Protein AF-A0A7C4M5A8-F1 (afdb_monomer_lite)

Sequence (311 aa):
MGVGLPKPAATPDEFWRQFKEHMQYTDEELENFRKDPRKVRMAQKMASPDVLNKTLIFEVVDYYACAEGMRPGDRLFFKGGILLDPTRSSNWCGFSLAYSAAMYAAIFQNLIFHDIDPGQFVHTVRDCGDATPRFGWGQMIYKIYVVDETKEKISPQRRWVGHPRIMPGESEEDFFRRFKEHMRFTDEDIKRFREDPVKVKTIFKMASPEVRDKTLVLEVAYSKGCIAGMRPGDKLYMIGGVVIDMSRSSPWCAYALSFATAQLGAIFQNLILHGIHPNEMYVKYLSCGDCGPEFGGWGKVIYKIYTIEEK

Secondary structure (DSSP, 8-state):
--S-PPPP-SSHHHHHHHHHHHHT--HHHHHHHHT-HHHHHHHHHHTSHHHHTEEEEEEEEEEE--TT---TT-EEEEETTTEE-TTTPPPEEHHHHHHHHHHHHHHHHHHHHTT--TT--S--EEE----HHHHSS-EEEEEEEEEETTT-PPPP-PPP-----PPTT--HHHHHHHHHHHHT--HHHHHHHHH-HHHHHHHHHHHSHHHHTEEEEEEEEEEES-TT---TT-EEEEETTTEE-TTTPPP-BHHHHHHHHHHHHHHHHHHHHTT--GGG-S--EEE-S---GGGTSS-EEEEEEEEEE--

pLDDT: mean 91.34, std 6.5, range [45.44, 97.94]

Structure (mmCIF, N/CA/C/O backbone):
data_AF-A0A7C4M5A8-F1
#
_entry.id   AF-A0A7C4M5A8-F1
#
loop_
_atom_site.group_PDB
_atom_site.id
_atom_site.type_symbol
_atom_site.label_atom_id
_atom_site.label_alt_id
_atom_site.label_comp_id
_atom_site.label_asym_id
_atom_site.label_entity_id
_atom_site.label_seq_id
_atom_site.pdbx_PDB_ins_code
_atom_site.Cartn_x
_atom_site.Cartn_y
_atom_site.Cartn_z
_atom_site.occupancy
_atom_site.B_iso_or_equiv
_atom_site.auth_seq_id
_atom_site.auth_comp_id
_atom_site.auth_asym_id
_atom_site.auth_atom_id
_atom_site.pdbx_PDB_model_num
ATOM 1 N N . MET A 1 1 ? 9.531 -17.890 -10.345 1.00 45.44 1 MET A N 1
ATOM 2 C CA . MET A 1 1 ? 10.251 -16.600 -10.247 1.00 45.44 1 MET A CA 1
ATOM 3 C C . MET A 1 1 ? 9.593 -15.811 -9.128 1.00 45.44 1 MET A C 1
ATOM 5 O O . MET A 1 1 ? 8.372 -15.746 -9.135 1.00 45.44 1 MET A O 1
ATOM 9 N N . GLY A 1 2 ? 10.354 -15.329 -8.143 1.00 54.62 2 GLY A N 1
ATOM 10 C CA . GLY A 1 2 ? 9.793 -14.542 -7.037 1.00 54.62 2 GLY A CA 1
ATOM 11 C C . GLY A 1 2 ? 9.322 -13.158 -7.491 1.00 54.62 2 GLY A C 1
ATOM 12 O O . GLY A 1 2 ? 9.747 -12.679 -8.543 1.00 54.62 2 GLY A O 1
ATOM 13 N N . VAL A 1 3 ? 8.452 -12.537 -6.697 1.00 74.38 3 VAL A N 1
ATOM 14 C CA . VAL A 1 3 ? 7.987 -11.157 -6.896 1.00 74.38 3 VAL A CA 1
ATOM 15 C C . VAL A 1 3 ? 9.168 -10.196 -6.807 1.00 74.38 3 VAL A C 1
ATOM 17 O O . VAL A 1 3 ? 10.023 -10.343 -5.934 1.00 74.38 3 VAL A O 1
ATOM 20 N N . GLY A 1 4 ? 9.239 -9.218 -7.705 1.00 85.19 4 GLY A N 1
ATOM 21 C CA . GLY A 1 4 ? 10.375 -8.305 -7.764 1.00 85.19 4 GLY A CA 1
ATOM 22 C C . GLY A 1 4 ? 10.325 -7.355 -8.951 1.00 85.19 4 GLY A C 1
ATOM 23 O O . GLY A 1 4 ? 9.518 -7.513 -9.861 1.00 85.19 4 GLY A O 1
ATOM 24 N N . LEU A 1 5 ? 11.214 -6.365 -8.946 1.00 88.19 5 LEU A N 1
ATOM 25 C CA . LEU A 1 5 ? 11.461 -5.514 -10.109 1.00 88.19 5 LEU A CA 1
ATOM 26 C C . LEU A 1 5 ? 12.410 -6.219 -11.095 1.00 88.19 5 LEU A C 1
ATOM 28 O O . LEU A 1 5 ? 13.186 -7.083 -10.666 1.00 88.19 5 LEU A O 1
ATOM 32 N N . PRO A 1 6 ? 12.385 -5.860 -12.394 1.00 86.19 6 PRO A N 1
ATOM 33 C CA . PRO A 1 6 ? 13.360 -6.364 -13.355 1.00 86.19 6 PRO A CA 1
ATOM 34 C C . PRO A 1 6 ? 14.785 -6.079 -12.885 1.00 86.19 6 PRO A C 1
ATOM 36 O O . PRO A 1 6 ? 15.053 -5.041 -12.279 1.00 86.19 6 PRO A O 1
ATOM 39 N N . LYS A 1 7 ? 15.706 -6.995 -13.179 1.00 86.06 7 LYS A N 1
ATOM 40 C CA . LYS A 1 7 ? 17.125 -6.800 -12.878 1.00 86.06 7 LYS A CA 1
ATOM 41 C C . LYS A 1 7 ? 17.773 -5.894 -13.934 1.00 86.06 7 LYS A C 1
ATOM 43 O O . LYS A 1 7 ? 17.327 -5.899 -15.083 1.00 86.06 7 LYS A O 1
ATOM 48 N N . PRO A 1 8 ? 18.849 -5.169 -13.584 1.00 86.44 8 PRO A N 1
ATOM 49 C CA . PRO A 1 8 ? 19.713 -4.557 -14.583 1.00 86.44 8 PRO A CA 1
ATOM 50 C C . PRO A 1 8 ? 20.291 -5.636 -15.503 1.00 86.44 8 PRO A C 1
ATOM 52 O O . PRO A 1 8 ? 20.661 -6.714 -15.033 1.00 86.44 8 PRO A O 1
ATOM 55 N N . ALA A 1 9 ? 20.405 -5.334 -16.792 1.00 87.50 9 ALA A N 1
ATOM 56 C CA . ALA A 1 9 ? 21.037 -6.210 -17.776 1.00 87.50 9 ALA A CA 1
ATOM 57 C C . ALA A 1 9 ? 22.329 -5.580 -18.308 1.00 87.50 9 ALA A C 1
ATOM 59 O O . ALA A 1 9 ? 22.466 -4.355 -18.312 1.00 87.50 9 ALA A O 1
ATOM 60 N N . ALA A 1 10 ? 23.268 -6.410 -18.770 1.00 84.94 10 ALA A N 1
ATOM 61 C CA . ALA A 1 10 ? 24.558 -5.939 -19.271 1.00 84.94 10 ALA A CA 1
ATOM 62 C C . ALA A 1 10 ? 24.469 -5.395 -20.706 1.00 84.94 10 ALA A C 1
ATOM 64 O O . ALA A 1 10 ? 25.288 -4.569 -21.105 1.00 84.94 10 ALA A O 1
ATOM 65 N N . THR A 1 11 ? 23.478 -5.845 -21.484 1.00 92.19 11 THR A N 1
ATOM 66 C CA . THR A 1 11 ? 23.272 -5.430 -22.880 1.00 92.19 11 THR A CA 1
ATOM 67 C C . THR A 1 11 ? 21.803 -5.105 -23.177 1.00 92.19 11 THR A C 1
ATOM 69 O O . THR A 1 11 ? 20.913 -5.600 -22.477 1.00 92.19 11 THR A O 1
ATOM 72 N N . PRO A 1 12 ? 21.508 -4.310 -24.227 1.00 92.38 12 PRO A N 1
ATOM 73 C CA . PRO A 1 12 ? 20.133 -4.050 -24.656 1.00 92.38 12 PRO A CA 1
ATOM 74 C C . PRO A 1 12 ? 19.343 -5.318 -25.012 1.00 92.38 12 PRO A C 1
ATOM 76 O O . PRO A 1 12 ? 18.173 -5.423 -24.648 1.00 92.38 12 PRO A O 1
ATOM 79 N N . ASP A 1 13 ? 19.964 -6.290 -25.681 1.00 93.88 13 ASP A N 1
ATOM 80 C CA . ASP A 1 13 ? 19.287 -7.533 -26.075 1.00 93.88 13 ASP A CA 1
ATOM 81 C C . ASP A 1 13 ? 18.972 -8.408 -24.863 1.00 93.88 13 ASP A C 1
ATOM 83 O O . ASP A 1 13 ? 17.868 -8.943 -24.733 1.00 93.88 13 ASP A O 1
ATOM 87 N N . GLU A 1 14 ? 19.913 -8.493 -23.920 1.00 95.06 14 GLU A N 1
ATOM 88 C CA . GLU A 1 14 ? 19.678 -9.169 -22.652 1.00 95.06 14 GLU A CA 1
ATOM 89 C C . GLU A 1 14 ? 18.553 -8.489 -21.861 1.00 95.06 14 GLU A C 1
ATOM 91 O O . GLU A 1 14 ? 17.680 -9.186 -21.341 1.00 95.06 14 GLU A O 1
ATOM 96 N N . PHE A 1 15 ? 18.530 -7.151 -21.816 1.00 95.19 15 PHE A N 1
ATOM 97 C CA . PHE A 1 15 ? 17.456 -6.395 -21.174 1.00 95.19 15 PHE A CA 1
ATOM 98 C C . PHE A 1 15 ? 16.097 -6.775 -21.754 1.00 95.19 15 PHE A C 1
ATOM 100 O O . PHE A 1 15 ? 15.200 -7.145 -21.002 1.00 95.19 15 PHE A O 1
ATOM 107 N N . TRP A 1 16 ? 15.933 -6.724 -23.079 1.00 95.88 16 TRP A N 1
ATOM 108 C CA . TRP A 1 16 ? 14.640 -7.002 -23.705 1.00 95.88 16 TRP A CA 1
ATOM 109 C C . TRP A 1 16 ? 14.202 -8.453 -23.541 1.00 95.88 16 TRP A C 1
ATOM 111 O O . TRP A 1 16 ? 13.014 -8.697 -23.331 1.00 95.88 16 TRP A O 1
ATOM 121 N N . ARG A 1 17 ? 15.141 -9.405 -23.556 1.00 95.75 17 ARG A N 1
ATOM 122 C CA . ARG A 1 17 ? 14.848 -10.808 -23.244 1.00 95.75 17 ARG A CA 1
ATOM 123 C C . ARG A 1 17 ? 14.339 -10.962 -21.808 1.00 95.75 17 ARG A C 1
ATOM 125 O O . ARG A 1 17 ? 13.263 -11.518 -21.601 1.00 95.75 17 ARG A O 1
ATOM 132 N N . GLN A 1 18 ? 15.069 -10.428 -20.826 1.00 95.00 18 GLN A N 1
ATOM 133 C CA . GLN A 1 18 ? 14.672 -10.490 -19.415 1.00 95.00 18 GLN A CA 1
ATOM 134 C C . GLN A 1 18 ? 13.359 -9.739 -19.157 1.00 95.00 18 GLN A C 1
ATOM 136 O O . GLN A 1 18 ? 12.509 -10.215 -18.410 1.00 95.00 18 GLN A O 1
ATOM 141 N N . PHE A 1 19 ? 13.167 -8.580 -19.789 1.00 95.19 19 PHE A N 1
ATOM 142 C CA . PHE A 1 19 ? 11.950 -7.783 -19.683 1.00 95.19 19 PHE A CA 1
ATOM 143 C C . PHE A 1 19 ? 10.745 -8.541 -20.243 1.00 95.19 19 PHE A C 1
ATOM 145 O O . PHE A 1 19 ? 9.717 -8.610 -19.577 1.00 95.19 19 PHE A O 1
ATOM 152 N N . LYS A 1 20 ? 10.873 -9.175 -21.416 1.00 95.44 20 LYS A N 1
ATOM 153 C CA . LYS A 1 20 ? 9.824 -10.027 -21.997 1.00 95.44 20 LYS A CA 1
ATOM 154 C C . LYS A 1 20 ? 9.427 -11.157 -21.048 1.00 95.44 20 LYS A C 1
ATOM 156 O O . LYS A 1 20 ? 8.240 -11.334 -20.781 1.00 95.44 20 LYS A O 1
ATOM 161 N N . GLU A 1 21 ? 10.413 -11.881 -20.513 1.00 95.25 21 GLU A N 1
ATOM 162 C CA . GLU A 1 21 ? 10.205 -12.971 -19.548 1.00 95.25 21 GLU A CA 1
ATOM 163 C C . GLU A 1 21 ? 9.526 -12.463 -18.265 1.00 95.25 21 GLU A C 1
ATOM 165 O O . GLU A 1 21 ? 8.537 -13.036 -17.807 1.00 95.25 21 GLU A O 1
ATOM 170 N N . HIS A 1 22 ? 10.005 -11.345 -17.710 1.00 94.50 22 HIS A N 1
ATOM 171 C CA . HIS A 1 22 ? 9.456 -10.725 -16.502 1.00 94.50 22 HIS A CA 1
ATOM 172 C C . HIS A 1 22 ? 8.013 -10.252 -16.683 1.00 94.50 22 HIS A C 1
ATOM 174 O O . HIS A 1 22 ? 7.170 -10.433 -15.803 1.00 94.50 22 HIS A O 1
ATOM 180 N N . MET A 1 23 ? 7.724 -9.647 -17.829 1.00 94.19 23 MET A N 1
ATOM 181 C CA . MET A 1 23 ? 6.404 -9.125 -18.166 1.00 94.19 23 MET A CA 1
ATOM 182 C C . MET A 1 23 ? 5.467 -10.220 -18.684 1.00 94.19 23 MET A C 1
ATOM 184 O O . MET A 1 23 ? 4.265 -9.995 -18.744 1.00 94.19 23 MET A O 1
ATOM 188 N N . GLN A 1 24 ? 5.967 -11.419 -18.998 1.00 94.56 24 GLN A N 1
ATOM 189 C CA . GLN A 1 24 ? 5.190 -12.497 -19.622 1.00 94.56 24 GLN A CA 1
ATOM 190 C C . GLN A 1 24 ? 4.547 -12.051 -20.949 1.00 94.56 24 GLN A C 1
ATOM 192 O O . GLN A 1 24 ? 3.389 -12.363 -21.234 1.00 94.56 24 GLN A O 1
ATOM 197 N N . TYR A 1 25 ? 5.290 -11.272 -21.735 1.00 95.00 25 TYR A N 1
ATOM 198 C CA . TYR A 1 25 ? 4.857 -10.837 -23.060 1.00 95.00 25 TYR A CA 1
ATOM 199 C C . TYR A 1 25 ? 5.152 -11.902 -24.116 1.00 95.00 25 TYR A C 1
ATOM 201 O O . TYR A 1 25 ? 6.198 -12.555 -24.106 1.00 95.00 25 TYR A O 1
ATOM 209 N N . THR A 1 26 ? 4.245 -12.022 -25.077 1.00 94.69 26 THR A N 1
ATOM 210 C CA . THR A 1 26 ? 4.530 -12.624 -26.383 1.00 94.69 26 THR A CA 1
ATOM 211 C C . THR A 1 26 ? 5.486 -11.738 -27.193 1.00 94.69 26 THR A C 1
ATOM 213 O O . THR A 1 26 ? 5.762 -10.595 -26.820 1.00 94.69 26 THR A O 1
ATOM 216 N N . ASP A 1 27 ? 6.025 -12.256 -28.301 1.00 95.50 27 ASP A N 1
ATOM 217 C CA . ASP A 1 27 ? 6.841 -11.440 -29.215 1.00 95.50 27 ASP A CA 1
ATOM 218 C C . ASP A 1 27 ? 6.046 -10.267 -29.795 1.00 95.50 27 ASP A C 1
ATOM 220 O O . ASP A 1 27 ? 6.536 -9.141 -29.795 1.00 95.50 27 ASP A O 1
ATOM 224 N N . GLU A 1 28 ? 4.793 -10.507 -30.184 1.00 93.25 28 GLU A N 1
ATOM 225 C CA . GLU A 1 28 ? 3.897 -9.478 -30.716 1.00 93.25 28 GLU A CA 1
ATOM 226 C C . GLU A 1 28 ? 3.602 -8.375 -29.685 1.00 93.25 28 GLU A C 1
ATOM 228 O O . GLU A 1 28 ? 3.679 -7.186 -29.996 1.00 93.25 28 GLU A O 1
ATOM 233 N N . GLU A 1 29 ? 3.312 -8.739 -28.432 1.00 93.06 29 GLU A N 1
ATOM 234 C CA . GLU A 1 29 ? 3.078 -7.759 -27.363 1.00 93.06 29 GLU A CA 1
ATOM 235 C C . GLU A 1 29 ? 4.320 -6.919 -27.074 1.00 93.06 29 GLU A C 1
ATOM 237 O O . GLU A 1 29 ? 4.213 -5.707 -26.877 1.00 93.06 29 GLU A O 1
ATOM 242 N N . LEU A 1 30 ? 5.501 -7.544 -27.068 1.00 94.12 30 LEU A N 1
ATOM 243 C CA . LEU A 1 30 ? 6.754 -6.824 -26.887 1.00 94.12 30 LEU A CA 1
ATOM 244 C C . LEU A 1 30 ? 7.030 -5.884 -28.066 1.00 94.12 30 LEU A C 1
ATOM 246 O O . LEU A 1 30 ? 7.446 -4.746 -27.849 1.00 94.12 30 LEU A O 1
ATOM 250 N N . GLU A 1 31 ? 6.799 -6.332 -29.298 1.00 93.25 31 GLU A N 1
ATOM 251 C CA . GLU A 1 31 ? 6.948 -5.500 -30.490 1.00 93.25 31 GLU A CA 1
ATOM 252 C C . GLU A 1 31 ? 6.007 -4.292 -30.431 1.00 93.25 31 GLU A C 1
ATOM 254 O O . GLU A 1 31 ? 6.449 -3.152 -30.583 1.00 93.25 31 GLU A O 1
ATOM 259 N N . ASN A 1 32 ? 4.731 -4.517 -30.112 1.00 91.19 32 ASN A N 1
ATOM 260 C CA . ASN A 1 32 ? 3.747 -3.452 -29.941 1.00 91.19 32 ASN A CA 1
ATOM 261 C C . ASN A 1 32 ? 4.128 -2.488 -28.809 1.00 91.19 32 ASN A C 1
ATOM 263 O O . ASN A 1 32 ? 4.028 -1.274 -28.981 1.00 91.19 32 ASN A O 1
ATOM 267 N N . PHE A 1 33 ? 4.636 -2.995 -27.683 1.00 92.56 33 PHE A N 1
ATOM 268 C CA . PHE A 1 33 ? 5.155 -2.166 -26.593 1.00 92.56 33 PHE A CA 1
ATOM 269 C C . PHE A 1 33 ? 6.319 -1.278 -27.058 1.00 92.56 33 PHE A C 1
ATOM 271 O O . PHE A 1 33 ? 6.384 -0.102 -26.696 1.00 92.56 33 PHE A O 1
ATOM 278 N N . ARG A 1 34 ? 7.221 -1.817 -27.889 1.00 93.44 34 ARG A N 1
ATOM 279 C CA . ARG A 1 34 ? 8.404 -1.106 -28.398 1.00 93.44 34 ARG A CA 1
ATOM 280 C C . ARG A 1 34 ? 8.091 -0.039 -29.449 1.00 93.44 34 ARG A C 1
ATOM 282 O O . ARG A 1 34 ? 8.946 0.813 -29.685 1.00 93.44 34 ARG A O 1
ATOM 289 N N . LYS A 1 35 ? 6.888 -0.034 -30.036 1.00 93.81 35 LYS A N 1
ATOM 290 C CA . LYS A 1 35 ? 6.435 1.033 -30.949 1.00 93.81 35 LYS A CA 1
ATOM 291 C C . LYS A 1 35 ? 6.274 2.384 -30.245 1.00 93.81 35 LYS A C 1
ATOM 293 O O . LYS A 1 35 ? 6.340 3.414 -30.910 1.00 93.81 35 LYS A O 1
ATOM 298 N N . ASP A 1 36 ? 6.097 2.401 -28.920 1.00 93.94 36 ASP A N 1
ATOM 299 C CA . ASP A 1 36 ? 6.057 3.637 -28.136 1.00 93.94 36 ASP A CA 1
ATOM 300 C C . ASP A 1 36 ? 7.446 3.960 -27.540 1.00 93.94 36 ASP A C 1
ATOM 302 O O . ASP A 1 36 ? 7.866 3.335 -26.556 1.00 93.94 36 ASP A O 1
ATOM 306 N N . PRO A 1 37 ? 8.165 4.974 -28.063 1.00 95.06 37 PRO A N 1
ATOM 307 C CA . PRO A 1 37 ? 9.491 5.332 -27.562 1.00 95.06 37 PRO A CA 1
ATOM 308 C C . PRO A 1 37 ? 9.477 5.804 -26.099 1.00 95.06 37 PRO A C 1
ATOM 310 O O . PRO A 1 37 ? 10.493 5.691 -25.408 1.00 95.06 37 PRO A O 1
ATOM 313 N N . ARG A 1 38 ? 8.341 6.302 -25.585 1.00 94.69 38 ARG A N 1
ATOM 314 C CA . ARG A 1 38 ? 8.212 6.711 -24.178 1.00 94.69 38 ARG A CA 1
ATOM 315 C C . ARG A 1 38 ? 8.208 5.488 -23.268 1.00 94.69 38 ARG A C 1
ATOM 317 O O . ARG A 1 38 ? 8.916 5.488 -22.262 1.00 94.69 38 ARG A O 1
ATOM 324 N N . LYS A 1 39 ? 7.482 4.430 -23.645 1.00 93.50 39 LYS A N 1
ATOM 325 C CA . LYS A 1 39 ? 7.471 3.152 -22.915 1.00 93.50 39 LYS A CA 1
ATOM 326 C C . LYS A 1 39 ? 8.837 2.482 -22.926 1.00 93.50 39 LYS A C 1
ATOM 328 O O . LYS A 1 39 ? 9.300 2.040 -21.879 1.00 93.50 39 LYS A O 1
ATOM 333 N N . VAL A 1 40 ? 9.502 2.468 -24.083 1.00 94.94 40 VAL A N 1
ATOM 334 C CA . VAL A 1 40 ? 10.868 1.943 -24.239 1.00 94.94 40 VAL A CA 1
ATOM 335 C C . VAL A 1 40 ? 11.824 2.630 -23.267 1.00 94.94 40 VAL A C 1
ATOM 337 O O . VAL A 1 40 ? 12.466 1.963 -22.453 1.00 94.94 40 VAL A O 1
ATOM 340 N N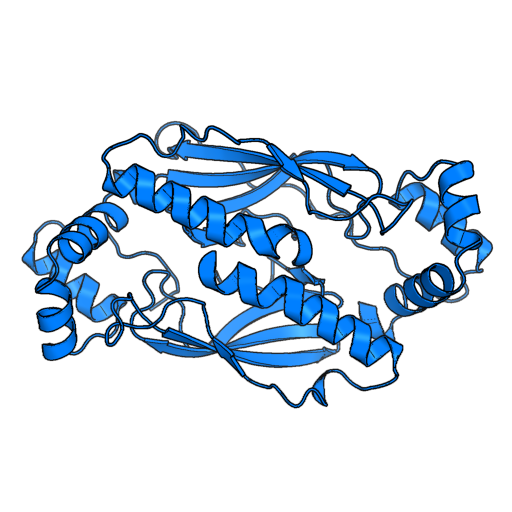 . ARG A 1 41 ? 11.854 3.969 -23.297 1.00 95.19 41 ARG A N 1
ATOM 341 C CA . ARG A 1 41 ? 12.687 4.779 -22.401 1.00 95.19 41 ARG A CA 1
ATOM 342 C C . ARG A 1 41 ? 12.356 4.516 -20.934 1.00 95.19 41 ARG A C 1
ATOM 344 O O . ARG A 1 41 ? 13.262 4.349 -20.121 1.00 95.19 41 ARG A O 1
ATOM 351 N N . MET A 1 42 ? 11.071 4.474 -20.586 1.00 95.00 42 MET A N 1
ATOM 352 C CA . MET A 1 42 ? 10.643 4.284 -19.203 1.00 95.00 42 MET A CA 1
ATOM 353 C C . MET A 1 42 ? 10.984 2.887 -18.671 1.00 95.00 42 MET A C 1
ATOM 355 O O . MET A 1 42 ? 11.460 2.769 -17.547 1.00 95.00 42 MET A O 1
ATOM 359 N N . ALA A 1 43 ? 10.806 1.833 -19.471 1.00 94.56 43 ALA A N 1
ATOM 360 C CA . ALA A 1 43 ? 11.148 0.463 -19.085 1.00 94.56 43 ALA A CA 1
ATOM 361 C C . ALA A 1 43 ? 12.636 0.326 -18.740 1.00 94.56 43 ALA A C 1
ATOM 363 O O . ALA A 1 43 ? 12.985 -0.241 -17.705 1.00 94.56 43 ALA A O 1
ATOM 364 N N . GLN A 1 44 ? 13.505 0.907 -19.570 1.00 93.88 44 GLN A N 1
ATOM 365 C CA . GLN A 1 44 ? 14.950 0.909 -19.340 1.00 93.88 44 GLN A CA 1
ATOM 366 C C . GLN A 1 44 ? 15.329 1.707 -18.087 1.00 93.88 44 GLN A C 1
ATOM 368 O O . GLN A 1 44 ? 16.128 1.237 -17.279 1.00 93.88 44 GLN A O 1
ATOM 373 N N . LYS A 1 45 ? 14.719 2.883 -17.877 1.00 94.19 45 LYS A N 1
ATOM 374 C CA . LYS A 1 45 ? 14.944 3.691 -16.669 1.00 94.19 45 LYS A CA 1
ATOM 375 C C . LYS A 1 45 ? 14.507 2.970 -15.398 1.00 94.19 45 LYS A C 1
ATOM 377 O O . LYS A 1 45 ? 15.280 2.913 -14.448 1.00 94.19 45 LYS A O 1
ATOM 382 N N . MET A 1 46 ? 13.312 2.382 -15.383 1.00 93.06 46 MET A N 1
ATOM 383 C CA . MET A 1 46 ? 12.774 1.694 -14.202 1.00 93.06 46 MET A CA 1
ATOM 384 C C . MET A 1 46 ? 13.580 0.454 -13.802 1.00 93.06 46 MET A C 1
ATOM 386 O O . MET A 1 46 ? 13.594 0.095 -12.629 1.00 93.06 46 MET A O 1
ATOM 390 N N . ALA A 1 47 ? 14.261 -0.184 -14.756 1.00 93.12 47 ALA A N 1
ATOM 391 C CA . ALA A 1 47 ? 15.170 -1.301 -14.505 1.00 93.12 47 ALA A CA 1
ATOM 392 C C . ALA A 1 47 ? 16.629 -0.868 -14.267 1.00 93.12 47 ALA A C 1
ATOM 394 O O . ALA A 1 47 ? 17.500 -1.713 -14.050 1.00 93.12 47 ALA A O 1
ATOM 395 N N . SER A 1 48 ? 16.925 0.433 -14.333 1.00 93.06 48 SER A N 1
ATOM 396 C CA . SER A 1 48 ? 18.281 0.933 -14.119 1.00 93.06 48 SER A CA 1
ATOM 397 C C . SER A 1 48 ? 18.681 0.834 -12.641 1.00 93.06 48 SER A C 1
ATOM 399 O O . SER A 1 48 ? 17.830 0.996 -11.760 1.00 93.06 48 SER A O 1
ATOM 401 N N . PRO A 1 49 ? 19.976 0.639 -12.332 1.00 91.88 49 PRO A N 1
ATOM 402 C CA . PRO A 1 49 ? 20.461 0.680 -10.955 1.00 91.88 49 PRO A CA 1
ATOM 403 C C . PRO A 1 49 ? 20.089 1.975 -10.224 1.00 91.88 49 PRO A C 1
ATOM 405 O O . PRO A 1 49 ? 19.775 1.925 -9.040 1.00 91.88 49 PRO A O 1
ATOM 408 N N . ASP A 1 50 ? 20.068 3.115 -10.925 1.00 90.94 50 ASP A N 1
ATOM 409 C CA . ASP A 1 50 ? 19.700 4.400 -10.325 1.00 90.94 50 ASP A CA 1
ATOM 410 C C . ASP A 1 50 ? 18.281 4.381 -9.741 1.00 90.94 50 ASP A C 1
ATOM 412 O O . ASP A 1 50 ? 18.078 4.872 -8.636 1.00 90.94 50 ASP A O 1
ATOM 416 N N . VAL A 1 51 ? 17.315 3.752 -10.417 1.00 94.44 51 VAL A N 1
ATOM 417 C CA . VAL A 1 51 ? 15.949 3.609 -9.888 1.00 94.44 51 VAL A CA 1
ATOM 418 C C . VAL A 1 51 ? 15.852 2.467 -8.884 1.00 94.44 51 VAL A C 1
ATOM 420 O O . VAL A 1 51 ? 15.240 2.633 -7.833 1.00 94.44 51 VAL A O 1
ATOM 423 N N . LEU A 1 52 ? 16.455 1.312 -9.170 1.00 93.94 52 LEU A N 1
ATOM 424 C CA . LEU A 1 52 ? 16.333 0.119 -8.322 1.00 93.94 52 LEU A CA 1
ATOM 425 C C . LEU A 1 52 ? 16.979 0.274 -6.939 1.00 93.94 52 LEU A C 1
ATOM 427 O O . LEU A 1 52 ? 16.584 -0.430 -6.006 1.00 93.94 52 LEU A O 1
ATOM 431 N N . ASN A 1 53 ? 17.944 1.185 -6.813 1.00 93.94 53 ASN A N 1
ATOM 432 C CA . ASN A 1 53 ? 18.560 1.557 -5.544 1.00 93.94 53 ASN A CA 1
ATOM 433 C C . ASN A 1 53 ? 17.775 2.633 -4.785 1.00 93.94 53 ASN A C 1
ATOM 435 O O . ASN A 1 53 ? 18.123 2.938 -3.649 1.00 93.94 53 ASN A O 1
ATOM 439 N N . LYS A 1 54 ? 16.734 3.222 -5.383 1.00 95.94 54 LYS A N 1
ATOM 440 C CA . LYS A 1 54 ? 15.889 4.207 -4.708 1.00 95.94 54 LYS A CA 1
ATOM 441 C C . LYS A 1 54 ? 14.714 3.535 -4.012 1.00 95.94 54 LYS A C 1
ATOM 443 O O . LYS A 1 54 ? 14.067 2.641 -4.561 1.00 95.94 54 LYS A O 1
ATOM 448 N N . THR A 1 55 ? 14.390 4.038 -2.831 1.00 96.69 55 THR A N 1
ATOM 449 C CA . THR A 1 55 ? 13.245 3.597 -2.039 1.00 96.69 55 THR A CA 1
ATOM 450 C C . THR A 1 55 ? 12.394 4.800 -1.674 1.00 96.69 55 THR A C 1
ATOM 452 O O . THR A 1 55 ? 12.882 5.756 -1.074 1.00 96.69 55 THR A O 1
ATOM 455 N N . LEU A 1 56 ? 11.117 4.752 -2.050 1.00 97.44 56 LEU A N 1
ATOM 456 C CA . LEU A 1 56 ? 10.107 5.711 -1.614 1.00 97.44 56 LEU A CA 1
ATOM 457 C C . LEU A 1 56 ? 9.606 5.290 -0.231 1.00 97.44 56 LEU A C 1
ATOM 459 O O . LEU A 1 56 ? 9.227 4.135 -0.035 1.00 97.44 56 LEU A O 1
ATOM 463 N N . ILE A 1 57 ? 9.615 6.218 0.719 1.00 96.62 57 ILE A N 1
ATOM 464 C CA . ILE A 1 57 ? 9.302 5.957 2.123 1.00 96.62 57 ILE A CA 1
ATOM 465 C C . ILE A 1 57 ? 8.169 6.866 2.564 1.00 96.62 57 ILE A C 1
ATOM 467 O O . ILE A 1 57 ? 8.190 8.067 2.302 1.00 96.62 57 ILE A O 1
ATOM 471 N N . PHE A 1 58 ? 7.208 6.277 3.265 1.00 96.44 58 PHE A N 1
ATOM 472 C CA . PHE A 1 58 ? 6.184 6.983 4.021 1.00 96.44 58 PHE A CA 1
ATOM 473 C C . PHE A 1 58 ? 6.509 6.777 5.490 1.00 96.44 58 PHE A C 1
ATOM 475 O O . PHE A 1 58 ? 6.593 5.636 5.922 1.00 96.44 58 PHE A O 1
ATOM 482 N N . GLU A 1 59 ? 6.701 7.846 6.248 1.00 95.88 59 GLU A N 1
ATOM 483 C CA . GLU A 1 59 ? 7.043 7.798 7.668 1.00 95.88 59 GLU A CA 1
ATOM 484 C C . GLU A 1 59 ? 6.028 8.603 8.456 1.00 95.88 59 GLU A C 1
ATOM 486 O O . GLU A 1 59 ? 5.874 9.799 8.220 1.00 95.88 59 GLU A O 1
ATOM 491 N N . VAL A 1 60 ? 5.351 7.974 9.409 1.00 95.56 60 VAL A N 1
ATOM 492 C CA . VAL A 1 60 ? 4.497 8.695 10.350 1.00 95.56 60 VAL A CA 1
ATOM 493 C C . VAL A 1 60 ? 5.376 9.647 11.155 1.00 95.56 60 VAL A C 1
ATOM 495 O O . VAL A 1 60 ? 6.327 9.228 11.811 1.00 95.56 60 VAL A O 1
ATOM 498 N N . VAL A 1 61 ? 5.060 10.937 11.101 1.00 96.38 61 VAL A N 1
ATOM 499 C CA . VAL A 1 61 ? 5.769 11.985 11.850 1.00 96.38 61 VAL A CA 1
ATOM 500 C C . VAL A 1 61 ? 4.931 12.524 12.997 1.00 96.38 61 VAL A C 1
ATOM 502 O O . VAL A 1 61 ? 5.486 12.975 13.994 1.00 96.38 61 VAL A O 1
ATOM 505 N N . ASP A 1 62 ? 3.607 12.430 12.886 1.00 94.81 62 ASP A N 1
ATOM 506 C CA . ASP A 1 62 ? 2.680 12.798 13.946 1.00 94.81 62 ASP A CA 1
ATOM 507 C C . ASP A 1 62 ? 1.355 12.040 13.792 1.00 94.81 62 ASP A C 1
ATOM 509 O O . ASP A 1 62 ? 1.066 11.446 12.752 1.00 94.81 62 ASP A O 1
ATOM 513 N N . TYR A 1 63 ? 0.539 12.030 14.838 1.00 92.75 63 TYR A N 1
ATOM 514 C CA . TYR A 1 63 ? -0.813 11.496 14.793 1.00 92.75 63 TYR A CA 1
ATOM 515 C C . TYR A 1 63 ? -1.665 12.049 15.933 1.00 92.75 63 TYR A C 1
ATOM 517 O O . TYR A 1 63 ? -1.212 12.247 17.062 1.00 92.75 63 TYR A O 1
ATOM 525 N N . TYR A 1 64 ? -2.951 12.166 15.644 1.00 90.50 64 TYR A N 1
ATOM 526 C CA . TYR A 1 64 ? -4.002 12.407 16.606 1.00 90.50 64 TYR A CA 1
ATOM 527 C C . TYR A 1 64 ? -5.029 11.286 16.487 1.00 90.50 64 TYR A C 1
ATOM 529 O O . TYR A 1 64 ? -5.750 11.206 15.500 1.00 90.50 64 TYR A O 1
ATOM 537 N N . ALA A 1 65 ? -5.090 10.390 17.468 1.00 89.31 65 ALA A N 1
ATOM 538 C CA . ALA A 1 65 ? -6.118 9.354 17.522 1.00 89.31 65 ALA A CA 1
ATOM 539 C C . ALA A 1 65 ? -6.206 8.358 16.359 1.00 89.31 65 ALA A C 1
ATOM 541 O O . ALA A 1 65 ? -7.280 8.005 15.883 1.00 89.31 65 ALA A O 1
ATOM 542 N N . CYS A 1 66 ? -5.072 7.814 15.928 1.00 91.00 66 CYS A N 1
ATOM 543 C CA . CYS A 1 66 ? -5.083 6.729 14.952 1.00 91.00 66 CYS A CA 1
ATOM 544 C C . CYS A 1 66 ? -5.660 5.430 15.556 1.00 91.00 66 CYS A C 1
ATOM 546 O O . CYS A 1 66 ? -4.995 4.771 16.363 1.00 91.00 66 CYS A O 1
ATOM 548 N N . ALA A 1 67 ? -6.855 5.031 15.100 1.00 88.75 67 ALA A N 1
ATOM 549 C CA . ALA A 1 67 ? -7.529 3.791 15.507 1.00 88.75 67 ALA A CA 1
ATOM 550 C C . ALA A 1 67 ? -6.699 2.539 15.223 1.00 88.75 67 ALA A C 1
ATOM 552 O O . ALA A 1 67 ? -6.620 1.639 16.055 1.00 88.75 67 ALA A O 1
ATOM 553 N N . GLU A 1 68 ? -5.999 2.519 14.092 1.00 90.69 68 GLU A N 1
ATOM 554 C CA . GLU A 1 68 ? -5.199 1.367 13.673 1.00 90.69 68 GLU A CA 1
ATOM 555 C C . GLU A 1 68 ? -3.809 1.307 14.323 1.00 90.69 68 GLU A C 1
ATOM 557 O O . GLU A 1 68 ? -2.987 0.462 13.967 1.00 90.69 68 GLU A O 1
ATOM 562 N N . GLY A 1 69 ? -3.536 2.196 15.284 1.00 89.62 69 GLY A N 1
ATOM 563 C CA . GLY A 1 69 ? -2.342 2.115 16.118 1.00 89.62 69 GLY A CA 1
ATOM 564 C C . GLY A 1 69 ? -1.060 2.593 15.446 1.00 89.62 69 GLY A C 1
ATOM 565 O O . GLY A 1 69 ? 0.012 2.297 15.954 1.00 89.62 69 GLY A O 1
ATOM 566 N N . MET A 1 70 ? -1.136 3.341 14.343 1.00 91.62 70 MET A N 1
ATOM 567 C CA . MET A 1 70 ? 0.056 3.954 13.741 1.00 91.62 70 MET A CA 1
ATOM 568 C C . MET A 1 70 ? 0.673 4.969 14.717 1.00 91.62 70 MET A C 1
ATOM 570 O O . MET A 1 70 ? -0.053 5.678 15.431 1.00 91.62 70 MET A O 1
ATOM 574 N N . ARG A 1 71 ? 2.006 5.029 14.772 1.00 91.50 71 ARG A N 1
ATOM 575 C CA . ARG A 1 71 ? 2.794 5.873 15.684 1.00 91.50 71 ARG A CA 1
ATOM 576 C C . ARG A 1 71 ? 3.944 6.567 14.953 1.00 91.50 71 ARG A C 1
ATOM 578 O O . ARG A 1 71 ? 4.441 6.019 13.975 1.00 91.50 71 ARG A O 1
ATOM 585 N N . PRO A 1 72 ? 4.426 7.727 15.444 1.00 93.94 72 PRO A N 1
ATOM 586 C CA . PRO A 1 72 ? 5.581 8.397 14.880 1.00 93.94 72 PRO A CA 1
ATOM 587 C C . PRO A 1 72 ? 6.772 7.455 14.858 1.00 93.94 72 PRO A C 1
ATOM 589 O O . PRO A 1 72 ? 7.033 6.733 15.825 1.00 93.94 72 PRO A O 1
ATOM 592 N N . GLY A 1 73 ? 7.463 7.452 13.734 1.00 92.75 73 GLY A N 1
ATOM 593 C CA . GLY A 1 73 ? 8.379 6.393 13.394 1.00 92.75 73 GLY A CA 1
ATOM 594 C C . GLY A 1 73 ? 7.793 5.523 12.301 1.00 92.75 73 GLY A C 1
ATOM 595 O O . GLY A 1 73 ? 8.449 5.469 11.280 1.00 92.75 73 GLY A O 1
ATOM 596 N N . ASP A 1 74 ? 6.630 4.881 12.467 1.00 93.88 74 ASP A N 1
ATOM 597 C CA . ASP A 1 74 ? 6.151 3.810 11.572 1.00 93.88 74 ASP A CA 1
ATOM 598 C C . ASP A 1 74 ? 6.356 4.123 10.084 1.00 93.88 74 ASP A C 1
ATOM 600 O O . ASP A 1 74 ? 5.999 5.207 9.610 1.00 93.88 74 ASP A O 1
ATOM 604 N N . ARG A 1 75 ? 6.922 3.160 9.343 1.00 94.88 75 ARG A N 1
ATOM 605 C CA . ARG A 1 75 ? 7.370 3.339 7.959 1.00 94.88 75 ARG A CA 1
ATOM 606 C C . ARG A 1 75 ? 6.788 2.312 7.011 1.00 94.88 75 ARG A C 1
ATOM 608 O O . ARG A 1 75 ? 6.692 1.129 7.327 1.00 94.88 75 ARG A O 1
ATOM 615 N N . LEU A 1 76 ? 6.516 2.772 5.799 1.00 95.06 76 LEU A N 1
ATOM 616 C CA . LEU A 1 76 ? 6.183 1.955 4.642 1.00 95.06 76 LEU A CA 1
ATOM 617 C C . LEU A 1 76 ? 7.237 2.167 3.556 1.00 95.06 76 LEU A C 1
ATOM 619 O O . LEU A 1 76 ? 7.517 3.309 3.189 1.00 95.06 76 LEU A O 1
ATOM 623 N N . PHE A 1 77 ? 7.803 1.079 3.038 1.00 95.94 77 PHE A N 1
ATOM 624 C CA . PHE A 1 77 ? 8.905 1.117 2.077 1.00 95.94 77 PHE A CA 1
ATOM 625 C C . PHE A 1 77 ? 8.456 0.614 0.707 1.00 95.94 77 PHE A C 1
ATOM 627 O O . PHE A 1 77 ? 7.916 -0.484 0.594 1.00 95.94 77 PHE A O 1
ATOM 634 N N . PHE A 1 78 ? 8.741 1.386 -0.341 1.00 96.81 78 PHE A N 1
ATOM 635 C CA . PHE A 1 78 ? 8.513 1.012 -1.734 1.00 96.81 78 PHE A CA 1
ATOM 636 C C . PHE A 1 78 ? 9.825 1.020 -2.517 1.00 96.81 78 PHE A C 1
ATOM 638 O O . PHE A 1 78 ? 10.311 2.072 -2.946 1.00 96.81 78 PHE A O 1
ATOM 645 N N . LYS A 1 79 ? 10.393 -0.166 -2.732 1.00 95.50 79 LYS A N 1
ATOM 646 C CA . LYS A 1 79 ? 11.601 -0.352 -3.536 1.00 95.50 79 LYS A CA 1
ATOM 647 C C . LYS A 1 79 ? 11.342 0.033 -4.993 1.00 95.50 79 LYS A C 1
ATOM 649 O O . LYS A 1 79 ? 10.274 -0.255 -5.543 1.00 95.50 79 LYS A O 1
ATOM 654 N N . GLY A 1 80 ? 12.305 0.719 -5.608 1.00 95.88 80 GLY A N 1
ATOM 655 C CA . GLY A 1 80 ? 12.169 1.293 -6.949 1.00 95.88 80 GLY A CA 1
ATOM 656 C C . GLY A 1 80 ? 10.981 2.246 -7.082 1.00 95.88 80 GLY A C 1
ATOM 657 O O . GLY A 1 80 ? 10.397 2.357 -8.157 1.00 95.88 80 GLY A O 1
ATOM 658 N N . GLY A 1 81 ? 10.555 2.848 -5.968 1.00 95.69 81 GLY A N 1
ATOM 659 C CA . GLY A 1 81 ? 9.424 3.769 -5.897 1.00 95.69 81 GLY A CA 1
ATOM 660 C C . GLY A 1 81 ? 8.034 3.138 -6.022 1.00 95.69 81 GLY A C 1
ATOM 661 O O . GLY A 1 81 ? 7.050 3.861 -5.893 1.00 95.69 81 GLY A O 1
ATOM 662 N N . ILE A 1 82 ? 7.917 1.824 -6.269 1.00 95.00 82 ILE A N 1
ATOM 663 C CA . ILE A 1 82 ? 6.618 1.197 -6.585 1.00 95.00 82 ILE A CA 1
ATOM 664 C C . ILE A 1 82 ? 6.337 -0.145 -5.916 1.00 95.00 82 ILE A C 1
ATOM 666 O O . ILE A 1 82 ? 5.169 -0.527 -5.838 1.00 95.00 82 ILE A O 1
ATOM 670 N N . LEU A 1 83 ? 7.358 -0.890 -5.492 1.00 96.19 83 LEU A N 1
ATOM 671 C CA . LEU A 1 83 ? 7.186 -2.243 -4.971 1.00 96.19 83 LEU A CA 1
ATOM 672 C C . LEU A 1 83 ? 7.252 -2.215 -3.449 1.00 96.19 83 LEU A C 1
ATOM 674 O O . LEU A 1 83 ? 8.331 -2.011 -2.899 1.00 96.19 83 LEU A O 1
ATOM 678 N N . LEU A 1 84 ? 6.116 -2.424 -2.783 1.00 96.19 84 LEU A N 1
ATOM 679 C CA . LEU A 1 84 ? 6.052 -2.555 -1.330 1.00 96.19 84 LEU A CA 1
ATOM 680 C C . LEU A 1 84 ? 7.052 -3.619 -0.869 1.00 96.19 84 LEU A C 1
ATOM 682 O O . LEU A 1 84 ? 7.060 -4.720 -1.415 1.00 96.19 84 LEU A O 1
ATOM 686 N N . ASP A 1 85 ? 7.850 -3.289 0.141 1.00 95.19 85 ASP A N 1
ATOM 687 C CA . ASP A 1 85 ? 8.762 -4.198 0.827 1.00 95.19 85 ASP A CA 1
ATOM 688 C C . ASP A 1 85 ? 8.188 -4.543 2.213 1.00 95.19 85 ASP A C 1
ATOM 690 O O . ASP A 1 85 ? 8.373 -3.776 3.168 1.00 95.19 85 ASP A O 1
ATOM 694 N N . PRO A 1 86 ? 7.479 -5.680 2.353 1.00 93.94 86 PRO A N 1
ATOM 695 C CA . PRO A 1 86 ? 6.870 -6.064 3.622 1.00 93.94 86 PRO A CA 1
ATOM 696 C C . PRO A 1 86 ? 7.914 -6.364 4.703 1.00 93.94 86 PRO A C 1
ATOM 698 O O . PRO A 1 86 ? 7.662 -6.160 5.882 1.00 93.94 86 PRO A O 1
ATOM 701 N N . THR A 1 87 ? 9.125 -6.783 4.324 1.00 92.19 87 THR A N 1
ATOM 702 C CA . THR A 1 87 ? 10.160 -7.184 5.293 1.00 92.19 87 THR A CA 1
ATOM 703 C C . THR A 1 87 ? 10.729 -6.009 6.086 1.00 92.19 87 THR A C 1
ATOM 705 O O . THR A 1 87 ? 11.310 -6.199 7.155 1.00 92.19 87 THR A O 1
ATOM 708 N N . ARG A 1 88 ? 10.565 -4.787 5.568 1.00 92.62 88 ARG A N 1
ATOM 709 C CA . ARG A 1 88 ? 11.039 -3.550 6.201 1.00 92.62 88 ARG A CA 1
ATOM 710 C C . ARG A 1 88 ? 9.916 -2.660 6.704 1.00 92.62 88 ARG A C 1
ATOM 712 O O . ARG A 1 88 ? 10.184 -1.774 7.511 1.00 92.62 88 ARG A O 1
ATOM 719 N N . SER A 1 89 ? 8.696 -2.880 6.227 1.00 94.19 89 SER A N 1
ATOM 720 C CA . SER A 1 89 ? 7.547 -2.031 6.523 1.00 94.19 89 SER A CA 1
ATOM 721 C C . SER A 1 89 ? 6.876 -2.403 7.842 1.00 94.19 89 SER A C 1
ATOM 723 O O . SER A 1 89 ? 6.728 -3.579 8.169 1.00 94.19 89 SER A O 1
ATOM 725 N N . SER A 1 90 ? 6.409 -1.392 8.573 1.00 94.19 90 SER A N 1
ATOM 726 C CA . SER A 1 90 ? 5.430 -1.576 9.643 1.00 94.19 90 SER A CA 1
ATOM 727 C C . SER A 1 90 ? 4.099 -2.044 9.049 1.00 94.19 90 SER A C 1
ATOM 729 O O . SER A 1 90 ? 3.759 -1.709 7.908 1.00 94.19 90 SER A O 1
ATOM 731 N N . ASN A 1 91 ? 3.301 -2.763 9.845 1.00 94.44 91 ASN A N 1
ATOM 732 C CA . ASN A 1 91 ? 1.881 -2.932 9.533 1.00 94.44 91 ASN A CA 1
ATOM 733 C C . ASN A 1 91 ? 1.261 -1.559 9.281 1.00 94.44 91 ASN A C 1
ATOM 735 O O . ASN A 1 91 ? 1.573 -0.601 9.989 1.00 94.44 91 ASN A O 1
ATOM 739 N N . TRP A 1 92 ? 0.402 -1.464 8.268 1.00 94.12 92 TRP A N 1
ATOM 740 C CA . TRP A 1 92 ? -0.038 -0.170 7.756 1.00 94.12 92 TRP A CA 1
ATOM 741 C C . TRP A 1 92 ? -1.543 -0.123 7.523 1.00 94.12 92 TRP A C 1
ATOM 743 O O . TRP A 1 92 ? -2.145 -1.091 7.063 1.00 94.12 92 TRP A O 1
ATOM 753 N N . CYS A 1 93 ? -2.165 1.015 7.827 1.00 93.56 93 CYS A N 1
ATOM 754 C CA . CYS A 1 93 ? -3.597 1.204 7.630 1.00 93.56 93 CYS A CA 1
ATOM 755 C C . CYS A 1 93 ? -3.913 1.310 6.134 1.00 93.56 93 CYS A C 1
ATOM 757 O O . CYS A 1 93 ? -3.450 2.216 5.446 1.00 93.56 93 CYS A O 1
ATOM 759 N N . GLY A 1 94 ? -4.755 0.416 5.630 1.00 92.31 94 GLY A N 1
ATOM 760 C CA . GLY A 1 94 ? -5.172 0.393 4.236 1.00 92.31 94 GLY A CA 1
ATOM 761 C C . GLY A 1 94 ? -5.880 1.670 3.778 1.00 92.31 94 GLY A C 1
ATOM 762 O O . GLY A 1 94 ? -5.723 2.062 2.620 1.00 92.31 94 GLY A O 1
ATOM 763 N N . PHE A 1 95 ? -6.604 2.355 4.672 1.00 89.81 95 PHE A N 1
ATOM 764 C CA . PHE A 1 95 ? -7.266 3.625 4.355 1.00 89.81 95 PHE A CA 1
ATOM 765 C C . PHE A 1 95 ? -6.278 4.746 4.034 1.00 89.81 95 PHE A C 1
ATOM 767 O O . PHE A 1 95 ? -6.526 5.523 3.117 1.00 89.81 95 PHE A O 1
ATOM 774 N N . SER A 1 96 ? -5.128 4.810 4.713 1.00 90.44 96 SER A N 1
ATOM 775 C CA . SER A 1 96 ? -4.151 5.876 4.453 1.00 90.44 96 SER A CA 1
ATOM 776 C C . SER A 1 96 ? -3.412 5.701 3.117 1.00 90.44 96 SER A C 1
ATOM 778 O O . SER A 1 96 ? -2.810 6.651 2.619 1.00 90.44 96 SER A O 1
ATOM 780 N N . LEU A 1 97 ? -3.497 4.518 2.492 1.00 87.88 97 LEU A N 1
ATOM 781 C CA . LEU A 1 97 ? -2.887 4.224 1.189 1.00 87.88 97 LEU A CA 1
ATOM 782 C C . LEU A 1 97 ? -3.787 4.495 -0.011 1.00 87.88 97 LEU A C 1
ATOM 784 O O . LEU A 1 97 ? -3.267 4.552 -1.131 1.00 87.88 97 LEU A O 1
ATOM 788 N N . ALA A 1 98 ? -5.091 4.692 0.216 1.00 77.81 98 ALA A N 1
ATOM 789 C CA . ALA A 1 98 ? -6.104 4.860 -0.830 1.00 77.81 98 ALA A CA 1
ATOM 790 C C . ALA A 1 98 ? -5.654 5.827 -1.929 1.00 77.81 98 ALA A C 1
ATOM 792 O O . ALA A 1 98 ? -5.789 5.558 -3.117 1.00 77.81 98 ALA A O 1
ATOM 793 N N . TYR A 1 99 ? -5.071 6.946 -1.504 1.00 76.44 99 TYR A N 1
ATOM 794 C CA . TYR A 1 99 ? -4.699 8.037 -2.393 1.00 76.44 99 TYR A CA 1
ATOM 795 C C . TYR A 1 99 ? -3.192 8.225 -2.489 1.00 76.44 99 TYR A C 1
ATOM 797 O O . TYR A 1 99 ? -2.701 8.683 -3.514 1.00 76.44 99 TYR A O 1
ATOM 805 N N . SER A 1 100 ? -2.434 7.860 -1.457 1.00 90.44 100 SER A N 1
ATOM 806 C CA . SER A 1 100 ? -1.034 8.269 -1.378 1.00 90.44 100 SER A CA 1
ATOM 807 C C . SER A 1 100 ? -0.080 7.298 -2.073 1.00 90.44 100 SER A C 1
ATOM 809 O O . SER A 1 100 ? 0.833 7.753 -2.755 1.00 90.44 100 SER A O 1
ATOM 811 N N . ALA A 1 101 ? -0.292 5.980 -1.995 1.00 91.75 101 ALA A N 1
ATOM 812 C CA . ALA A 1 101 ? 0.658 5.027 -2.579 1.00 91.75 101 ALA A CA 1
ATOM 813 C C . ALA A 1 101 ? 0.761 5.177 -4.111 1.00 91.75 101 ALA A C 1
ATOM 815 O O . ALA A 1 101 ? 1.837 5.468 -4.632 1.00 91.75 101 ALA A O 1
ATOM 816 N N . ALA A 1 102 ? -0.355 5.047 -4.835 1.00 91.94 102 ALA A N 1
ATOM 817 C CA . ALA A 1 102 ? -0.380 5.179 -6.291 1.00 91.94 102 ALA A CA 1
ATOM 818 C C . ALA A 1 102 ? -0.012 6.589 -6.772 1.00 91.94 102 ALA A C 1
ATOM 820 O O . ALA A 1 102 ? 0.698 6.727 -7.767 1.00 91.94 102 ALA A O 1
ATOM 821 N N . MET A 1 103 ? -0.456 7.638 -6.070 1.00 93.69 103 MET A N 1
ATOM 822 C CA . MET A 1 103 ? -0.153 9.017 -6.456 1.00 93.69 103 MET A CA 1
ATOM 823 C C . MET A 1 103 ? 1.348 9.305 -6.372 1.00 93.69 103 MET A C 1
ATOM 825 O O . MET A 1 103 ? 1.921 9.799 -7.339 1.00 93.69 103 MET A O 1
ATOM 829 N N . TYR A 1 104 ? 2.011 8.968 -5.262 1.00 95.88 104 TYR A N 1
ATOM 830 C CA . TYR A 1 104 ? 3.448 9.228 -5.129 1.00 95.88 104 TYR A CA 1
ATOM 831 C C . TYR A 1 104 ? 4.301 8.284 -5.973 1.00 95.88 104 TYR A C 1
ATOM 833 O O . TYR A 1 104 ? 5.327 8.721 -6.485 1.00 95.88 104 TYR A O 1
ATOM 841 N N . ALA A 1 105 ? 3.856 7.048 -6.214 1.00 94.88 105 ALA A N 1
ATOM 842 C CA . ALA A 1 105 ? 4.465 6.185 -7.224 1.00 94.88 105 ALA A CA 1
ATOM 843 C C . ALA A 1 105 ? 4.398 6.820 -8.626 1.00 94.88 105 ALA A C 1
ATOM 845 O O . ALA A 1 105 ? 5.394 6.829 -9.347 1.00 94.88 105 ALA A O 1
ATOM 846 N N . ALA A 1 106 ? 3.261 7.419 -8.995 1.00 94.50 106 ALA A N 1
ATOM 847 C CA . ALA A 1 106 ? 3.112 8.116 -10.270 1.00 94.50 106 ALA A CA 1
ATOM 848 C C . ALA A 1 106 ? 3.975 9.374 -10.360 1.00 94.50 106 ALA A C 1
ATOM 850 O O . ALA A 1 106 ? 4.601 9.603 -11.395 1.00 94.50 106 ALA A O 1
ATOM 851 N N . ILE A 1 107 ? 4.052 10.172 -9.293 1.00 96.25 107 ILE A N 1
ATOM 852 C CA . ILE A 1 107 ? 4.937 11.342 -9.252 1.00 96.25 107 ILE A CA 1
ATOM 853 C C . ILE A 1 107 ? 6.396 10.887 -9.379 1.00 96.25 107 ILE A C 1
ATOM 855 O O . ILE A 1 107 ? 7.101 11.385 -10.250 1.00 96.25 107 ILE A O 1
ATOM 859 N N . PHE A 1 108 ? 6.824 9.896 -8.591 1.00 96.75 108 PHE A N 1
ATOM 860 C CA . PHE A 1 108 ? 8.163 9.304 -8.660 1.00 96.75 108 PHE A CA 1
ATOM 861 C C . PHE A 1 108 ? 8.517 8.887 -10.093 1.00 96.75 108 PHE A C 1
ATOM 863 O O . PHE A 1 108 ? 9.545 9.292 -10.633 1.00 96.75 108 PHE A O 1
ATOM 870 N N . GLN A 1 109 ? 7.636 8.118 -10.736 1.00 95.12 109 GLN A N 1
ATOM 871 C CA . GLN A 1 109 ? 7.829 7.640 -12.101 1.00 95.12 109 GLN A CA 1
ATOM 872 C C . GLN A 1 109 ? 7.914 8.777 -13.126 1.00 95.12 109 GLN A C 1
ATOM 874 O O . GLN A 1 109 ? 8.759 8.728 -14.020 1.00 95.12 109 GLN A O 1
ATOM 879 N N . ASN A 1 110 ? 7.075 9.808 -12.999 1.00 96.00 110 ASN A N 1
ATOM 880 C CA . ASN A 1 110 ? 7.117 10.969 -13.888 1.00 96.00 110 ASN A CA 1
ATOM 881 C C . ASN A 1 110 ? 8.413 11.771 -13.720 1.00 96.00 110 ASN A C 1
ATOM 883 O O . ASN A 1 110 ? 9.028 12.137 -14.719 1.00 96.00 110 ASN A O 1
ATOM 887 N N . LEU A 1 111 ? 8.872 11.997 -12.485 1.00 96.69 111 LEU A N 1
ATOM 888 C CA . LEU A 1 111 ? 10.142 12.685 -12.233 1.00 96.69 111 LEU A CA 1
ATOM 889 C C . LEU A 1 111 ? 11.314 11.920 -12.867 1.00 96.69 111 LEU A C 1
ATOM 891 O O . LEU A 1 111 ? 12.073 12.498 -13.645 1.00 96.69 111 LEU A O 1
ATOM 895 N N . ILE A 1 112 ? 11.373 10.598 -12.666 1.00 96.25 112 ILE A N 1
ATOM 896 C CA . ILE A 1 112 ? 12.362 9.727 -13.318 1.00 96.25 112 ILE A CA 1
ATOM 897 C C . ILE A 1 112 ? 12.289 9.822 -14.845 1.00 96.25 112 ILE A C 1
ATOM 899 O O . ILE A 1 112 ? 13.322 9.947 -15.513 1.00 96.25 112 ILE A O 1
ATOM 903 N N . PHE A 1 113 ? 11.089 9.781 -15.429 1.00 95.69 113 PHE A N 1
ATOM 904 C CA . PHE A 1 113 ? 10.916 9.893 -16.877 1.00 95.69 113 PHE A CA 1
ATOM 905 C C . PHE A 1 113 ? 11.508 11.199 -17.432 1.00 95.69 113 PHE A C 1
ATOM 907 O O . PHE A 1 113 ? 12.115 11.188 -18.506 1.00 95.69 113 PHE A O 1
ATOM 914 N N . HIS A 1 114 ? 11.391 12.291 -16.676 1.00 96.31 114 HIS A N 1
ATOM 915 C CA . HIS A 1 114 ? 11.882 13.622 -17.030 1.00 96.31 114 HIS A CA 1
ATOM 916 C C . HIS A 1 114 ? 13.325 13.923 -16.590 1.00 96.31 114 HIS A C 1
ATOM 918 O O . HIS A 1 114 ? 13.756 15.060 -16.750 1.00 96.31 114 HIS A O 1
ATOM 924 N N . ASP A 1 115 ? 14.078 12.931 -16.096 1.00 95.62 115 ASP A N 1
ATOM 925 C CA . ASP A 1 115 ? 15.453 13.123 -15.592 1.00 95.62 115 ASP A CA 1
ATOM 926 C C . ASP A 1 115 ? 15.530 14.103 -14.405 1.00 95.62 115 ASP A C 1
ATOM 928 O O . ASP A 1 115 ? 16.529 14.791 -14.204 1.00 95.62 115 ASP A O 1
ATOM 932 N N . ILE A 1 116 ? 14.465 14.154 -13.603 1.00 96.12 116 ILE A N 1
ATOM 933 C CA . ILE A 1 116 ? 14.394 14.932 -12.368 1.00 96.12 116 ILE A CA 1
ATOM 934 C C . ILE A 1 116 ? 14.592 13.978 -11.189 1.00 96.12 116 ILE A C 1
ATOM 936 O O . ILE A 1 116 ? 14.041 12.875 -11.176 1.00 96.12 116 ILE A O 1
ATOM 940 N N . ASP A 1 117 ? 15.366 14.407 -10.189 1.00 94.88 117 ASP A N 1
ATOM 941 C CA . ASP A 1 117 ? 15.545 13.647 -8.952 1.00 94.88 117 ASP A CA 1
ATOM 942 C C . ASP A 1 117 ? 14.173 13.394 -8.293 1.00 94.88 117 ASP A C 1
ATOM 944 O O . ASP A 1 117 ? 13.482 14.351 -7.922 1.00 94.88 117 ASP A O 1
ATOM 948 N N . PRO A 1 118 ? 13.753 12.125 -8.120 1.00 94.06 118 PRO A N 1
ATOM 949 C CA . PRO A 1 118 ? 12.453 11.811 -7.545 1.00 94.06 118 PRO A CA 1
ATOM 950 C C . PRO A 1 118 ? 12.329 12.212 -6.066 1.00 94.06 118 PRO A C 1
ATOM 952 O O . PRO A 1 118 ? 11.228 12.164 -5.528 1.00 94.06 118 PRO A O 1
ATOM 955 N N . GLY A 1 119 ? 13.418 12.621 -5.402 1.00 93.88 119 GLY A N 1
ATOM 956 C CA . GLY A 1 119 ? 13.384 13.229 -4.071 1.00 93.88 119 GLY A CA 1
ATOM 957 C C . GLY A 1 119 ? 12.816 14.655 -4.036 1.00 93.88 119 GLY A C 1
ATOM 958 O O . GLY A 1 119 ? 12.493 15.151 -2.957 1.00 93.88 119 GLY A O 1
ATOM 959 N N . GLN A 1 120 ? 12.641 15.315 -5.186 1.00 93.81 120 GLN A N 1
ATOM 960 C CA . GLN A 1 120 ? 12.180 16.707 -5.289 1.00 93.81 120 GLN A CA 1
ATOM 961 C C . GLN A 1 120 ? 10.647 16.861 -5.226 1.00 93.81 120 GLN A C 1
ATOM 963 O O . GLN A 1 120 ? 10.050 17.647 -5.964 1.00 93.81 120 GLN A O 1
ATOM 968 N N . PHE A 1 121 ? 9.973 16.121 -4.342 1.00 91.62 121 PHE A N 1
ATOM 969 C CA . PHE A 1 121 ? 8.537 16.302 -4.132 1.00 91.62 121 PHE A CA 1
ATOM 970 C C . PHE A 1 121 ? 8.238 17.693 -3.555 1.00 91.62 121 PHE A C 1
ATOM 972 O O . PHE A 1 121 ? 8.793 18.083 -2.531 1.00 91.62 121 PHE A O 1
ATOM 979 N N . VAL A 1 122 ? 7.289 18.413 -4.157 1.00 90.38 122 VAL A N 1
ATOM 980 C CA . VAL A 1 122 ? 6.804 19.694 -3.607 1.00 90.38 122 VAL A CA 1
ATOM 981 C C . VAL A 1 122 ? 5.965 19.464 -2.347 1.00 90.38 122 VAL A C 1
ATOM 983 O O . VAL A 1 122 ? 6.092 20.180 -1.358 1.00 90.38 122 VAL A O 1
ATOM 986 N N . HIS A 1 123 ? 5.123 18.429 -2.357 1.00 91.88 123 HIS A N 1
ATOM 987 C CA . HIS A 1 123 ? 4.279 18.062 -1.223 1.00 91.88 123 HIS A CA 1
ATOM 988 C C . HIS A 1 123 ? 4.847 16.815 -0.550 1.00 91.88 123 HIS A C 1
ATOM 990 O O . HIS A 1 123 ? 4.617 15.704 -1.016 1.00 91.88 123 HIS A O 1
ATOM 996 N N . THR A 1 124 ? 5.595 16.987 0.538 1.00 94.69 124 THR A N 1
ATOM 997 C CA . THR A 1 124 ? 6.235 15.877 1.271 1.00 94.69 124 THR A CA 1
ATOM 998 C C . THR A 1 124 ? 5.497 15.482 2.539 1.00 94.69 124 THR A C 1
ATOM 1000 O O . THR A 1 124 ? 5.868 14.494 3.151 1.00 94.69 124 THR A O 1
ATOM 1003 N N . VAL A 1 125 ? 4.467 16.217 2.956 1.00 95.69 125 VAL A N 1
ATOM 1004 C CA . VAL A 1 125 ? 3.679 15.901 4.154 1.00 95.69 125 VAL A CA 1
ATOM 1005 C C . VAL A 1 125 ? 2.231 15.694 3.749 1.00 95.69 125 VAL A C 1
ATOM 1007 O O . VAL A 1 125 ? 1.675 16.474 2.973 1.00 95.69 125 VAL A O 1
ATOM 1010 N N . ARG A 1 126 ? 1.636 14.615 4.250 1.00 94.62 126 ARG A N 1
ATOM 1011 C CA . ARG A 1 126 ? 0.257 14.215 3.981 1.00 94.62 126 ARG A CA 1
ATOM 1012 C C . ARG A 1 126 ? -0.371 13.666 5.243 1.00 94.62 126 ARG A C 1
ATOM 1014 O O . ARG A 1 126 ? 0.325 13.167 6.122 1.00 94.62 126 ARG A O 1
ATOM 1021 N N . ASP A 1 127 ? -1.689 13.701 5.289 1.00 93.06 127 ASP A N 1
ATOM 1022 C CA . ASP A 1 127 ? -2.459 12.964 6.272 1.00 93.06 127 ASP A CA 1
ATOM 1023 C C . ASP A 1 127 ? -3.225 11.795 5.633 1.00 93.06 127 ASP A C 1
ATOM 1025 O O . ASP A 1 127 ? -3.181 11.575 4.416 1.00 93.06 127 ASP A O 1
ATOM 1029 N N . CYS A 1 128 ? -3.864 10.963 6.454 1.00 91.06 128 CYS A N 1
ATOM 1030 C CA . CYS A 1 128 ? -4.636 9.814 5.972 1.00 91.06 128 CYS A CA 1
ATOM 1031 C C . CYS A 1 128 ? -6.019 10.171 5.406 1.00 91.06 128 CYS A C 1
ATOM 1033 O O . CYS A 1 128 ? -6.697 9.276 4.910 1.00 91.06 128 CYS A O 1
ATOM 1035 N N . GLY A 1 129 ? -6.443 11.435 5.478 1.00 88.25 129 GLY A N 1
ATOM 1036 C CA . GLY A 1 129 ? -7.752 11.907 5.029 1.00 88.25 129 GLY A CA 1
ATOM 1037 C C . GLY A 1 129 ? -8.897 11.627 6.004 1.00 88.25 129 GLY A C 1
ATOM 1038 O O . GLY A 1 129 ? -10.047 11.891 5.666 1.00 88.25 129 GLY A O 1
ATOM 1039 N N . ASP A 1 130 ? -8.605 11.088 7.191 1.00 87.88 130 ASP A N 1
ATOM 1040 C CA . ASP A 1 130 ? -9.608 10.892 8.239 1.00 87.88 130 ASP A CA 1
ATOM 1041 C C . ASP A 1 130 ? -9.837 12.213 8.993 1.00 87.88 130 ASP A C 1
ATOM 1043 O O . ASP A 1 130 ? -8.922 13.012 9.208 1.00 87.88 130 ASP A O 1
ATOM 1047 N N . ALA A 1 131 ? -11.092 12.480 9.335 1.00 86.00 131 ALA A N 1
ATOM 1048 C CA . ALA A 1 131 ? -11.583 13.808 9.673 1.00 86.00 131 ALA A CA 1
ATOM 1049 C C . ALA A 1 131 ? -11.566 14.080 11.185 1.00 86.00 131 ALA A C 1
ATOM 1051 O O . ALA A 1 131 ? -12.454 14.764 11.713 1.00 86.00 131 ALA A O 1
ATOM 1052 N N . THR A 1 132 ? -10.534 13.578 11.881 1.00 83.50 132 THR A N 1
ATOM 1053 C CA . THR A 1 132 ? -10.325 13.715 13.338 1.00 83.50 132 THR A CA 1
ATOM 1054 C C . THR A 1 132 ? -11.497 13.130 14.152 1.00 83.50 132 THR A C 1
ATOM 1056 O O . THR A 1 132 ? -12.481 12.676 13.575 1.00 83.50 132 THR A O 1
ATOM 1059 N N . PRO A 1 133 ? -11.494 13.157 15.495 1.00 78.44 133 PRO A N 1
ATOM 1060 C CA . PRO A 1 133 ? -12.609 12.609 16.278 1.00 78.44 133 PRO A CA 1
ATOM 1061 C C . PRO A 1 133 ? -13.930 13.353 16.055 1.00 78.44 133 PRO A C 1
ATOM 1063 O O . PRO A 1 133 ? -15.006 12.802 16.293 1.00 78.44 133 PRO A O 1
ATOM 1066 N N . ARG A 1 134 ? -13.871 14.597 15.555 1.00 77.75 134 ARG A N 1
ATOM 1067 C CA . ARG A 1 134 ? -15.061 15.402 15.266 1.00 77.75 134 ARG A CA 1
ATOM 1068 C C . ARG A 1 134 ? -15.932 14.778 14.177 1.00 77.75 134 ARG A C 1
ATOM 1070 O O . ARG A 1 134 ? -17.143 14.725 14.346 1.00 77.75 134 ARG A O 1
ATOM 1077 N N . PHE A 1 135 ? -15.337 14.285 13.093 1.00 83.69 135 PHE A N 1
ATOM 1078 C CA . PHE A 1 135 ? -16.086 13.765 11.938 1.00 83.69 135 PHE A CA 1
ATOM 1079 C C . PHE A 1 135 ? -15.660 12.354 11.505 1.00 83.69 135 PHE A C 1
ATOM 1081 O O . PHE A 1 135 ? -16.295 11.765 10.640 1.00 83.69 135 PHE A O 1
ATOM 1088 N N . GLY A 1 136 ? -14.636 11.791 12.139 1.00 86.31 136 GLY A N 1
ATOM 1089 C CA . GLY A 1 136 ? -14.095 10.464 11.871 1.00 86.31 136 GLY A CA 1
ATOM 1090 C C . GLY A 1 136 ? -13.517 9.815 13.131 1.00 86.31 136 GLY A C 1
ATOM 1091 O O . GLY A 1 136 ? -14.090 9.988 14.218 1.00 86.31 136 GLY A O 1
ATOM 1092 N N . TRP A 1 137 ? -12.422 9.058 12.985 1.00 85.88 137 TRP A N 1
ATOM 1093 C CA . TRP A 1 137 ? -11.759 8.352 14.093 1.00 85.88 137 TRP A CA 1
ATOM 1094 C C . TRP A 1 137 ? -10.560 9.124 14.632 1.00 85.88 137 TRP A C 1
ATOM 1096 O O . TRP A 1 137 ? -10.427 9.308 15.841 1.00 85.88 137 TRP A O 1
ATOM 1106 N N . GLY A 1 138 ? -9.714 9.604 13.726 1.00 88.94 138 GLY A N 1
ATOM 1107 C CA . GLY A 1 138 ? -8.538 10.398 14.037 1.00 88.94 138 GLY A CA 1
ATOM 1108 C C . GLY A 1 138 ? -7.818 10.844 12.780 1.00 88.94 138 GLY A C 1
ATOM 1109 O O . GLY A 1 138 ? -8.436 11.060 11.747 1.00 88.94 138 GLY A O 1
ATOM 1110 N N . GLN A 1 139 ? -6.513 11.045 12.880 1.00 91.12 139 GLN A N 1
ATOM 1111 C CA . GLN A 1 139 ? -5.671 11.476 11.781 1.00 91.12 139 GLN A CA 1
ATOM 1112 C C . GLN A 1 139 ? -4.225 11.059 12.056 1.00 91.12 139 GLN A C 1
ATOM 1114 O O . GLN A 1 139 ? -3.713 11.233 13.158 1.00 91.12 139 GLN A O 1
ATOM 1119 N N . MET A 1 140 ? -3.545 10.508 11.057 1.00 92.94 140 MET A N 1
ATOM 1120 C CA . MET A 1 140 ? -2.086 10.365 11.070 1.00 92.94 140 MET A CA 1
ATOM 1121 C C . MET A 1 140 ? -1.495 11.326 10.053 1.00 92.94 140 MET A C 1
ATOM 1123 O O . MET A 1 140 ? -2.067 11.491 8.978 1.00 92.94 140 MET A O 1
ATOM 1127 N N . ILE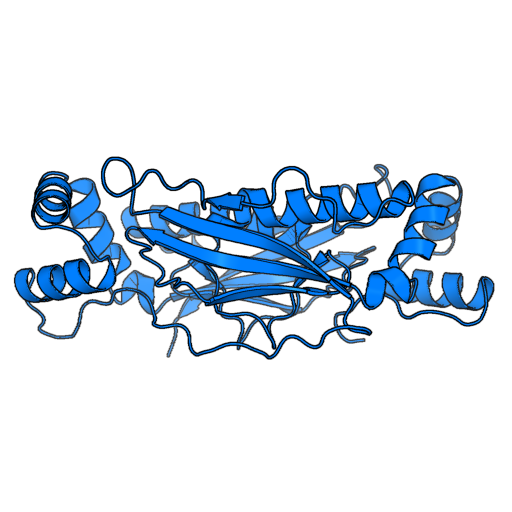 A 1 141 ? -0.350 11.910 10.384 1.00 94.75 141 ILE A N 1
ATOM 1128 C CA . ILE A 1 141 ? 0.445 12.767 9.514 1.00 94.75 141 ILE A CA 1
ATOM 1129 C C . ILE A 1 141 ? 1.735 12.017 9.207 1.00 94.75 141 ILE A C 1
ATOM 1131 O O . ILE A 1 141 ? 2.442 11.564 10.108 1.00 94.75 141 ILE A O 1
ATOM 1135 N N . TYR A 1 142 ? 2.054 11.880 7.930 1.00 96.31 142 TYR A N 1
ATOM 1136 C CA . TYR A 1 142 ? 3.256 11.205 7.476 1.00 96.31 142 TYR A CA 1
ATOM 1137 C C . TYR A 1 142 ? 4.025 12.058 6.477 1.00 96.31 142 TYR A C 1
ATOM 1139 O O . TYR A 1 142 ? 3.461 12.778 5.649 1.00 96.31 142 TYR A O 1
ATOM 1147 N N . LYS A 1 143 ? 5.347 11.964 6.586 1.00 97.00 143 LYS A N 1
ATOM 1148 C CA . LYS A 1 143 ? 6.302 12.518 5.643 1.00 97.00 143 LYS A CA 1
ATOM 1149 C C . LYS A 1 143 ? 6.606 11.484 4.566 1.00 97.00 143 LYS A C 1
ATOM 1151 O O . LYS A 1 143 ? 6.661 10.289 4.836 1.00 97.00 143 LYS A O 1
ATOM 1156 N N . ILE A 1 144 ? 6.825 11.959 3.352 1.00 97.06 144 ILE A N 1
ATOM 1157 C CA . ILE A 1 144 ? 7.104 11.161 2.170 1.00 97.06 144 ILE A CA 1
ATOM 1158 C C . ILE A 1 144 ? 8.404 11.658 1.564 1.00 97.06 144 ILE A C 1
ATOM 1160 O O . ILE A 1 144 ? 8.574 12.859 1.343 1.00 97.06 144 ILE A O 1
ATOM 1164 N N . TYR A 1 145 ? 9.334 10.741 1.330 1.00 97.06 145 TYR A N 1
ATOM 1165 C CA . TYR A 1 145 ? 10.656 11.062 0.807 1.00 97.06 145 TYR A CA 1
ATOM 1166 C C . TYR A 1 145 ? 11.260 9.868 0.070 1.00 97.06 145 TYR A C 1
ATOM 1168 O O . TYR A 1 145 ? 10.791 8.738 0.199 1.00 97.06 145 TYR A O 1
ATOM 1176 N N . VAL A 1 146 ? 12.295 10.129 -0.727 1.00 97.00 146 VAL A N 1
ATOM 1177 C CA . VAL A 1 146 ? 13.053 9.101 -1.447 1.00 97.00 146 VAL A CA 1
ATOM 1178 C C . VAL A 1 146 ? 14.451 9.021 -0.862 1.00 97.00 146 VAL A C 1
ATOM 1180 O O . VAL A 1 146 ? 15.079 10.049 -0.621 1.00 97.00 146 VAL A O 1
ATOM 1183 N N . VAL A 1 147 ? 14.941 7.801 -0.671 1.00 95.88 147 VAL A N 1
ATOM 1184 C CA . VAL A 1 147 ? 16.329 7.536 -0.284 1.00 95.88 147 VAL A CA 1
ATOM 1185 C C . VAL A 1 147 ? 17.022 6.708 -1.348 1.00 95.88 147 VAL A C 1
ATOM 1187 O O . VAL A 1 147 ? 16.419 5.813 -1.931 1.00 95.88 147 VAL A O 1
ATOM 1190 N N . ASP A 1 148 ? 18.290 7.023 -1.593 1.00 95.06 148 ASP A N 1
ATOM 1191 C CA . ASP A 1 148 ? 19.208 6.224 -2.397 1.00 95.06 148 ASP A CA 1
ATOM 1192 C C . ASP A 1 148 ? 19.986 5.277 -1.474 1.00 95.06 148 ASP A C 1
ATOM 1194 O O . ASP A 1 148 ? 20.845 5.697 -0.695 1.00 95.06 148 ASP A O 1
ATOM 1198 N N . GLU A 1 149 ? 19.680 3.986 -1.560 1.00 89.88 149 GLU A N 1
ATOM 1199 C CA . GLU A 1 149 ? 20.208 2.956 -0.663 1.00 89.88 149 GLU A CA 1
ATOM 1200 C C . GLU A 1 149 ? 21.689 2.637 -0.891 1.00 89.88 149 GLU A C 1
ATOM 1202 O O . GLU A 1 149 ? 22.297 1.917 -0.095 1.00 89.88 149 GLU A O 1
ATOM 1207 N N . THR A 1 150 ? 22.300 3.194 -1.942 1.00 88.44 150 THR A N 1
ATOM 1208 C CA . THR A 1 150 ? 23.764 3.177 -2.087 1.00 88.44 150 THR A CA 1
ATOM 1209 C C . THR A 1 150 ? 24.455 4.167 -1.152 1.00 88.44 150 THR A C 1
ATOM 1211 O O . THR A 1 150 ? 25.626 3.976 -0.824 1.00 88.44 150 THR A O 1
ATOM 1214 N N . LYS A 1 151 ? 23.737 5.204 -0.706 1.00 86.75 151 LYS A N 1
ATOM 1215 C CA . LYS A 1 151 ? 24.263 6.301 0.117 1.00 86.75 151 LYS A CA 1
ATOM 1216 C C . LYS A 1 151 ? 23.840 6.176 1.572 1.00 86.75 151 LYS A C 1
ATOM 1218 O O . LYS A 1 151 ? 24.639 6.438 2.465 1.00 86.75 151 LYS A O 1
ATOM 1223 N N . GLU A 1 152 ? 22.603 5.757 1.811 1.00 83.25 152 GLU A N 1
ATOM 1224 C CA . GLU A 1 152 ? 22.035 5.678 3.151 1.00 83.25 152 GLU A CA 1
ATOM 1225 C C . GLU A 1 152 ? 21.224 4.393 3.324 1.00 83.25 152 GLU A C 1
ATOM 1227 O O . GLU A 1 152 ? 20.255 4.135 2.610 1.00 83.25 152 GLU A O 1
ATOM 1232 N N . LYS A 1 153 ? 21.610 3.576 4.309 1.00 75.56 153 LYS A N 1
ATOM 1233 C CA . LYS A 1 153 ? 20.838 2.393 4.693 1.00 75.56 153 LYS A CA 1
ATOM 1234 C C . LYS A 1 153 ? 19.875 2.760 5.808 1.00 75.56 153 LYS A C 1
ATOM 1236 O O . LYS A 1 153 ? 20.299 3.062 6.920 1.00 75.56 153 LYS A O 1
ATOM 1241 N N . ILE A 1 154 ? 18.582 2.652 5.527 1.00 76.25 154 ILE A N 1
ATOM 1242 C CA . ILE A 1 154 ? 17.543 2.825 6.542 1.00 76.25 154 ILE A CA 1
ATOM 1243 C C . ILE A 1 154 ? 17.233 1.474 7.176 1.00 76.25 154 ILE A C 1
ATOM 1245 O O . ILE A 1 154 ? 16.857 0.524 6.482 1.00 76.25 154 ILE A O 1
ATOM 1249 N N . SER A 1 155 ? 17.395 1.403 8.498 1.00 72.56 155 SER A N 1
ATOM 1250 C CA . SER A 1 155 ? 17.091 0.210 9.280 1.00 72.56 155 SER A CA 1
ATOM 1251 C C . SER A 1 155 ? 15.596 -0.149 9.217 1.00 72.56 155 SER A C 1
ATOM 1253 O O . SER A 1 155 ? 14.747 0.749 9.163 1.00 72.56 155 SER A O 1
ATOM 1255 N N . PRO A 1 156 ? 15.256 -1.454 9.243 1.00 70.25 156 PRO A N 1
ATOM 1256 C CA . PRO A 1 156 ? 13.883 -1.916 9.435 1.00 70.25 156 PRO A CA 1
ATOM 1257 C C . PRO A 1 156 ? 13.308 -1.403 10.757 1.00 70.25 156 PRO A C 1
ATOM 1259 O O . PRO A 1 156 ? 14.058 -1.065 11.682 1.00 70.25 156 PRO A O 1
ATOM 1262 N N . GLN A 1 157 ? 11.980 -1.370 10.860 1.00 68.69 157 GLN A N 1
ATOM 1263 C CA . GLN A 1 157 ? 11.309 -0.744 11.993 1.00 68.69 157 GLN A CA 1
ATOM 1264 C C . GLN A 1 157 ? 10.658 -1.676 13.018 1.00 68.69 157 GLN A C 1
ATOM 1266 O O . GLN A 1 157 ? 10.656 -2.897 12.897 1.00 68.69 157 GLN A O 1
ATOM 1271 N N . ARG A 1 158 ? 10.198 -1.027 14.097 1.00 64.31 158 ARG A N 1
ATOM 1272 C CA . ARG A 1 158 ? 9.662 -1.555 15.354 1.00 64.31 158 ARG A CA 1
ATOM 1273 C C . ARG A 1 158 ? 8.302 -2.238 15.185 1.00 64.31 158 ARG A C 1
ATOM 1275 O O . ARG A 1 158 ? 7.598 -2.085 14.198 1.00 64.31 158 ARG A O 1
ATOM 1282 N N . ARG A 1 159 ? 7.936 -2.960 16.244 1.00 70.25 159 ARG A N 1
ATOM 1283 C CA . ARG A 1 159 ? 6.684 -3.696 16.423 1.00 70.25 159 ARG A CA 1
ATOM 1284 C C . ARG A 1 159 ? 5.464 -2.761 16.415 1.00 70.25 159 ARG A C 1
ATOM 1286 O O . ARG A 1 159 ? 5.359 -1.892 17.278 1.00 70.25 159 ARG A O 1
ATOM 1293 N N . TRP A 1 160 ? 4.532 -3.005 15.493 1.00 81.69 160 TRP A N 1
ATOM 1294 C CA . TRP A 1 160 ? 3.185 -2.422 15.490 1.00 81.69 160 TRP A CA 1
ATOM 1295 C C . TRP A 1 160 ? 2.472 -2.686 16.825 1.00 81.69 160 TRP A C 1
ATOM 1297 O O . TRP A 1 160 ? 2.535 -3.796 17.359 1.00 81.69 160 TRP A O 1
ATOM 1307 N N . VAL A 1 161 ? 1.803 -1.667 17.372 1.00 82.56 161 VAL A N 1
ATOM 1308 C CA . VAL A 1 161 ? 1.194 -1.721 18.716 1.00 82.56 161 VAL A CA 1
ATOM 1309 C C . VAL A 1 161 ? -0.209 -2.332 18.747 1.00 82.56 161 VAL A C 1
ATOM 1311 O O . VAL A 1 161 ? -0.759 -2.526 19.827 1.00 82.56 161 VAL A O 1
ATOM 1314 N N . GLY A 1 162 ? -0.779 -2.671 17.591 1.00 83.75 162 GLY A N 1
ATOM 1315 C CA . GLY A 1 162 ? -2.113 -3.258 17.516 1.00 83.75 162 GLY A CA 1
ATOM 1316 C C . GLY A 1 162 ? -3.231 -2.231 17.343 1.00 83.75 162 GLY A C 1
ATOM 1317 O O . GLY A 1 162 ? -3.025 -1.021 17.393 1.00 83.75 162 GLY A O 1
ATOM 1318 N N . HIS A 1 163 ? -4.444 -2.742 17.164 1.00 83.38 163 HIS A N 1
ATOM 1319 C CA . HIS A 1 163 ? -5.692 -1.982 17.198 1.00 83.38 163 HIS A CA 1
ATOM 1320 C C . HIS A 1 163 ? -6.454 -2.284 18.507 1.00 83.38 163 HIS A C 1
ATOM 1322 O O . HIS A 1 163 ? -6.176 -3.296 19.162 1.00 83.38 163 HIS A O 1
ATOM 1328 N N . PRO A 1 164 ? -7.471 -1.485 18.877 1.00 85.75 164 PRO A N 1
ATOM 1329 C CA . PRO A 1 164 ? -8.342 -1.796 20.003 1.00 85.75 164 PRO A CA 1
ATOM 1330 C C . PRO A 1 164 ? -9.025 -3.159 19.833 1.00 85.75 164 PRO A C 1
ATOM 1332 O O . PRO A 1 164 ? -9.442 -3.534 18.732 1.00 85.75 164 PRO A O 1
ATOM 1335 N N . ARG A 1 165 ? -9.136 -3.893 20.940 1.00 90.31 165 ARG A N 1
ATOM 1336 C CA . ARG A 1 165 ? -9.878 -5.154 21.081 1.00 90.31 165 ARG A CA 1
ATOM 1337 C C . ARG A 1 165 ? -10.663 -5.103 22.386 1.00 90.31 165 ARG A C 1
ATOM 1339 O O . ARG A 1 165 ? -10.147 -4.546 23.357 1.00 90.31 165 ARG A O 1
ATOM 1346 N N . ILE A 1 166 ? -11.865 -5.668 22.396 1.00 90.94 166 ILE A N 1
ATOM 1347 C CA . ILE A 1 166 ? -12.621 -5.916 23.630 1.00 90.94 166 ILE A CA 1
ATOM 1348 C C . ILE A 1 166 ? -12.039 -7.164 24.290 1.00 90.94 166 ILE A C 1
ATOM 1350 O O . ILE A 1 166 ? -11.880 -8.192 23.629 1.00 90.94 166 ILE A O 1
ATOM 1354 N N . MET A 1 167 ? -11.705 -7.073 25.574 1.00 90.12 167 MET A N 1
ATOM 1355 C CA . MET A 1 167 ? -11.190 -8.213 26.332 1.00 90.12 167 MET A CA 1
ATOM 1356 C C . MET A 1 167 ? -12.339 -9.060 26.912 1.00 90.12 167 MET A C 1
ATOM 1358 O O . MET A 1 167 ? -13.404 -8.521 27.224 1.00 90.12 167 MET A O 1
ATOM 1362 N N . PRO A 1 168 ? -12.160 -10.384 27.093 1.00 89.94 168 PRO A N 1
ATOM 1363 C CA . PRO A 1 168 ? -13.172 -11.222 27.734 1.00 89.94 168 PRO A CA 1
ATOM 1364 C C . PRO A 1 168 ? -13.554 -10.698 29.126 1.00 89.94 168 PRO A C 1
ATOM 1366 O O . PRO A 1 168 ? -12.687 -10.507 29.976 1.00 89.94 168 PRO A O 1
ATOM 1369 N N . GLY A 1 169 ? -14.851 -10.473 29.356 1.00 90.75 169 GLY A N 1
ATOM 1370 C CA . GLY A 1 169 ? -15.377 -9.962 30.629 1.00 90.75 169 GLY A CA 1
ATOM 1371 C C . GLY A 1 169 ? -15.134 -8.469 30.884 1.00 90.75 169 GLY A C 1
ATOM 1372 O O . GLY A 1 169 ? -15.415 -7.997 31.982 1.00 90.75 169 GLY A O 1
ATOM 1373 N N . GLU A 1 170 ? -14.619 -7.726 29.903 1.00 93.44 170 GLU A N 1
ATOM 1374 C CA . GLU A 1 170 ? -14.374 -6.290 30.027 1.00 93.44 170 GLU A CA 1
ATOM 1375 C C . GLU A 1 170 ? -15.677 -5.484 30.080 1.00 93.44 170 GLU A C 1
ATOM 1377 O O . GLU A 1 170 ? -16.594 -5.704 29.285 1.00 93.44 170 GLU A O 1
ATOM 1382 N N . SER A 1 171 ? -15.745 -4.525 31.009 1.00 95.62 171 SER A N 1
ATOM 1383 C CA . SER A 1 171 ? -16.856 -3.578 31.086 1.00 95.62 171 SER A CA 1
ATOM 1384 C C . SER A 1 171 ? -16.756 -2.506 29.994 1.00 95.62 171 SER A C 1
ATOM 1386 O O . SER A 1 171 ? -15.671 -2.186 29.506 1.00 95.62 171 SER A O 1
ATOM 1388 N N . GLU A 1 172 ? -17.884 -1.894 29.631 1.00 94.00 172 GLU A N 1
ATOM 1389 C CA . GLU A 1 172 ? -17.893 -0.767 28.688 1.00 94.00 172 GLU A CA 1
ATOM 1390 C C . GLU A 1 172 ? -16.991 0.393 29.156 1.00 94.00 172 GLU A C 1
ATOM 1392 O O . GLU A 1 172 ? -16.263 0.972 28.347 1.00 94.00 172 GLU A O 1
ATOM 1397 N N . GLU A 1 173 ? -16.990 0.713 30.453 1.00 95.12 173 GLU A N 1
ATOM 1398 C CA . GLU A 1 173 ? -16.151 1.789 30.994 1.00 95.12 173 GLU A CA 1
ATOM 1399 C C . GLU A 1 173 ? -14.659 1.451 30.936 1.00 95.12 173 GLU A C 1
ATOM 1401 O O . GLU A 1 173 ? -13.844 2.302 30.572 1.00 95.12 173 GLU A O 1
ATOM 1406 N N . ASP A 1 174 ? -14.284 0.202 31.220 1.00 95.81 174 ASP A N 1
ATOM 1407 C CA . ASP A 1 174 ? -12.893 -0.239 31.090 1.00 95.81 174 ASP A CA 1
ATOM 1408 C C . ASP A 1 174 ? -12.420 -0.188 29.637 1.00 95.81 174 ASP A C 1
ATOM 1410 O O . ASP A 1 174 ? -11.315 0.300 29.360 1.00 95.81 174 ASP A O 1
ATOM 1414 N N . PHE A 1 175 ? -13.282 -0.613 28.705 1.00 95.19 175 PHE A N 1
ATOM 1415 C CA . PHE A 1 175 ? -13.017 -0.497 27.278 1.00 95.19 175 PHE A CA 1
ATOM 1416 C C . PHE A 1 175 ? -12.787 0.964 26.886 1.00 95.19 175 PHE A C 1
ATOM 1418 O O . PHE A 1 175 ? -11.766 1.277 26.270 1.00 95.19 175 PHE A O 1
ATOM 1425 N N . PHE A 1 176 ? -13.686 1.877 27.269 1.00 95.44 176 PHE A N 1
ATOM 1426 C CA . PHE A 1 176 ? -13.557 3.289 26.915 1.00 95.44 176 PHE A CA 1
ATOM 1427 C C . PHE A 1 176 ? -12.351 3.965 27.562 1.00 95.44 176 PHE A C 1
ATOM 1429 O O . PHE A 1 176 ? -11.714 4.797 26.912 1.00 95.44 176 PHE A O 1
ATOM 1436 N N . ARG A 1 177 ? -11.970 3.578 28.783 1.00 95.56 177 ARG A N 1
ATOM 1437 C CA . ARG A 1 177 ? -10.739 4.057 29.423 1.00 95.56 177 ARG A CA 1
ATOM 1438 C C . ARG A 1 177 ? -9.504 3.677 28.602 1.00 95.56 177 ARG A C 1
ATOM 1440 O O . ARG A 1 177 ? -8.717 4.554 28.247 1.00 95.56 177 ARG A O 1
ATOM 1447 N N . ARG A 1 178 ? -9.358 2.401 28.223 1.00 94.69 178 ARG A N 1
ATOM 1448 C CA . ARG A 1 178 ? -8.236 1.955 27.372 1.00 94.69 178 ARG A CA 1
ATOM 1449 C C . ARG A 1 178 ? -8.304 2.536 25.966 1.00 94.69 178 ARG A C 1
ATOM 1451 O O . ARG A 1 178 ? -7.272 2.862 25.387 1.00 94.69 178 ARG A O 1
ATOM 1458 N N . PHE A 1 179 ? -9.501 2.656 25.399 1.00 93.56 179 PHE A N 1
ATOM 1459 C CA . PHE A 1 179 ? -9.699 3.241 24.079 1.00 93.56 179 PHE A CA 1
ATOM 1460 C C . PHE A 1 179 ? -9.270 4.710 24.067 1.00 93.56 179 PHE A C 1
ATOM 1462 O O . PHE A 1 179 ? -8.521 5.110 23.179 1.00 93.56 179 PHE A O 1
ATOM 1469 N N . LYS A 1 180 ? -9.638 5.487 25.095 1.00 94.44 180 LYS A N 1
ATOM 1470 C CA . LYS A 1 180 ? -9.176 6.867 25.285 1.00 94.44 180 LYS A CA 1
ATOM 1471 C C . LYS A 1 180 ? -7.647 6.943 25.324 1.00 94.44 180 LYS A C 1
ATOM 1473 O O . LYS A 1 180 ? -7.071 7.770 24.621 1.00 94.44 180 LYS A O 1
ATOM 1478 N N . GLU A 1 181 ? -6.992 6.064 26.086 1.00 92.94 181 GLU A N 1
ATOM 1479 C CA . GLU A 1 181 ? -5.525 5.980 26.165 1.00 92.94 181 GLU A CA 1
ATOM 1480 C C . GLU A 1 181 ? -4.891 5.623 24.806 1.00 92.94 181 GLU A C 1
ATOM 1482 O O . GLU A 1 181 ? -3.985 6.317 24.342 1.00 92.94 181 GLU A O 1
ATOM 1487 N N . HIS A 1 182 ? -5.400 4.590 24.122 1.00 90.62 182 HIS A N 1
ATOM 1488 C CA . HIS A 1 182 ? -4.910 4.139 22.808 1.00 90.62 182 HIS A CA 1
ATOM 1489 C C . HIS A 1 182 ? -5.024 5.222 21.733 1.00 90.62 182 HIS A C 1
ATOM 1491 O O . HIS A 1 182 ? -4.119 5.387 20.907 1.00 90.62 182 HIS A O 1
ATOM 1497 N N . MET A 1 183 ? -6.139 5.952 21.755 1.00 90.19 183 MET A N 1
ATOM 1498 C CA . MET A 1 183 ? -6.453 7.031 20.825 1.00 90.19 183 MET A CA 1
ATOM 1499 C C . MET A 1 183 ? -5.839 8.372 21.246 1.00 90.19 183 MET A C 1
ATOM 1501 O O . MET A 1 183 ? -5.836 9.310 20.460 1.00 90.19 183 MET A O 1
ATOM 1505 N N . ARG A 1 184 ? -5.307 8.512 22.465 1.00 91.12 184 ARG A N 1
ATOM 1506 C CA . ARG A 1 184 ? -4.905 9.819 23.025 1.00 91.12 184 ARG A CA 1
ATOM 1507 C C . ARG A 1 184 ? -6.035 10.856 22.969 1.00 91.12 184 ARG A C 1
ATOM 1509 O O . ARG A 1 184 ? -5.785 12.040 22.758 1.00 91.12 184 ARG A O 1
ATOM 1516 N N . PHE A 1 185 ? -7.274 10.403 23.144 1.00 92.75 185 PHE A N 1
ATOM 1517 C CA . PHE A 1 185 ? -8.431 11.284 23.232 1.00 92.75 185 PHE A CA 1
ATOM 1518 C C . PHE A 1 185 ? -8.365 12.128 24.504 1.00 92.75 185 PHE A C 1
ATOM 1520 O O . PHE A 1 185 ? -8.018 11.640 25.585 1.00 92.75 185 PHE A O 1
ATOM 1527 N N . THR A 1 186 ? -8.758 13.393 24.386 1.00 94.12 186 THR A N 1
ATOM 1528 C CA . THR A 1 186 ? -9.070 14.228 25.547 1.00 94.12 186 THR A CA 1
ATOM 1529 C C . THR A 1 186 ? -10.389 13.783 26.192 1.00 94.12 186 THR A C 1
ATOM 1531 O O . THR A 1 186 ? -11.147 12.995 25.619 1.00 94.12 186 THR A O 1
ATOM 1534 N N . ASP A 1 187 ? -10.688 14.282 27.394 1.00 94.94 187 ASP A N 1
ATOM 1535 C CA . ASP A 1 187 ? -12.002 14.066 28.025 1.00 94.94 187 ASP A CA 1
ATOM 1536 C C . ASP A 1 187 ? -13.161 14.614 27.180 1.00 94.94 187 ASP A C 1
ATOM 1538 O O . ASP A 1 187 ? -14.239 14.026 27.128 1.00 94.94 187 ASP A O 1
ATOM 1542 N N . GLU A 1 188 ? -12.927 15.706 26.459 1.00 93.31 188 GLU A N 1
ATOM 1543 C CA . GLU A 1 188 ? -13.925 16.282 25.563 1.00 93.31 188 GLU A CA 1
ATOM 1544 C C . GLU A 1 188 ? -14.114 15.428 24.298 1.00 93.31 188 GLU A C 1
ATOM 1546 O O . GLU A 1 188 ? -15.244 15.242 23.847 1.00 93.31 188 GLU A O 1
ATOM 1551 N N . ASP A 1 189 ? -13.039 14.856 23.740 1.00 93.38 189 ASP A N 1
ATOM 1552 C CA . ASP A 1 189 ? -13.148 13.961 22.580 1.00 93.38 189 ASP A CA 1
ATOM 1553 C C . ASP A 1 189 ? -13.941 12.704 22.918 1.00 93.38 189 ASP A C 1
ATOM 1555 O O . ASP A 1 189 ? -14.836 12.328 22.164 1.00 93.38 189 ASP A O 1
ATOM 1559 N N . ILE A 1 190 ? -13.636 12.059 24.052 1.00 92.62 190 ILE A N 1
ATOM 1560 C CA . ILE A 1 190 ? -14.343 10.839 24.445 1.00 92.62 190 ILE A CA 1
ATOM 1561 C C . ILE A 1 190 ? -15.811 11.135 24.761 1.00 92.62 190 ILE A C 1
ATOM 1563 O O . ILE A 1 190 ? -16.677 10.347 24.391 1.00 92.62 190 ILE A O 1
ATOM 1567 N N . LYS A 1 191 ? -16.114 12.292 25.364 1.00 92.62 191 LYS A N 1
ATOM 1568 C CA . LYS A 1 191 ? -17.492 12.732 25.589 1.00 92.62 191 LYS A CA 1
ATOM 1569 C C . LYS A 1 191 ? -18.252 12.858 24.266 1.00 92.62 191 LYS A C 1
ATOM 1571 O O . LYS A 1 191 ? -19.272 12.197 24.095 1.00 92.62 191 LYS A O 1
ATOM 1576 N N . ARG A 1 192 ? -17.719 13.618 23.303 1.00 90.62 192 ARG A N 1
ATOM 1577 C CA . ARG A 1 192 ? -18.326 13.780 21.967 1.00 90.62 192 ARG A CA 1
ATOM 1578 C C . ARG A 1 192 ? -18.458 12.459 21.222 1.00 90.62 192 ARG A C 1
ATOM 1580 O O . ARG A 1 192 ? -19.453 12.222 20.549 1.00 90.62 192 ARG A O 1
ATOM 1587 N N . PHE A 1 193 ? -17.455 11.592 21.337 1.00 91.56 193 PHE A N 1
ATOM 1588 C CA . PHE A 1 193 ? -17.487 10.267 20.732 1.00 91.56 193 PHE A CA 1
ATOM 1589 C C . PHE A 1 193 ? -18.661 9.439 21.275 1.00 91.56 193 PHE A C 1
ATOM 1591 O O . PHE A 1 193 ? -19.347 8.778 20.500 1.00 91.56 193 PHE A O 1
ATOM 1598 N N . ARG A 1 194 ? -18.910 9.494 22.592 1.00 91.88 194 ARG A N 1
ATOM 1599 C CA . ARG A 1 194 ? -20.008 8.767 23.252 1.00 91.88 194 ARG A CA 1
ATOM 1600 C C . ARG A 1 194 ? -21.392 9.356 22.963 1.00 91.88 194 ARG A C 1
ATOM 1602 O O . ARG A 1 194 ? -22.375 8.629 23.043 1.00 91.88 194 ARG A O 1
ATOM 1609 N N . GLU A 1 195 ? -21.474 10.633 22.593 1.00 92.88 195 GLU A N 1
ATOM 1610 C CA . GLU A 1 195 ? -22.720 11.283 22.155 1.00 92.88 195 GLU A CA 1
ATOM 1611 C C . GLU A 1 195 ? -23.187 10.809 20.764 1.00 92.88 195 GLU A C 1
ATOM 1613 O O . GLU A 1 195 ? -24.357 10.978 20.425 1.00 92.88 195 GLU A O 1
ATOM 1618 N N . ASP A 1 196 ? -22.307 10.184 19.970 1.00 91.56 196 ASP A N 1
ATOM 1619 C CA . ASP A 1 196 ? -22.641 9.598 18.670 1.00 91.56 196 ASP A CA 1
ATOM 1620 C C . ASP A 1 196 ? -22.934 8.085 18.808 1.00 91.56 196 ASP A C 1
ATOM 1622 O O . ASP A 1 196 ? -22.008 7.262 18.858 1.00 91.56 196 ASP A O 1
ATOM 1626 N N . PRO A 1 197 ? -24.216 7.666 18.828 1.00 91.12 197 PRO A N 1
ATOM 1627 C CA . PRO A 1 197 ? -24.577 6.262 19.015 1.00 91.12 197 PRO A CA 1
ATOM 1628 C C . PRO A 1 197 ? -24.101 5.366 17.864 1.00 91.12 197 PRO A C 1
ATOM 1630 O O . PRO A 1 197 ? -23.888 4.167 18.065 1.00 91.12 197 PRO A O 1
ATOM 1633 N N . VAL A 1 198 ? -23.906 5.921 16.661 1.00 89.44 198 VAL A N 1
ATOM 1634 C CA . VAL A 1 198 ? -23.390 5.169 15.512 1.00 89.44 198 VAL A CA 1
ATOM 1635 C C . VAL A 1 198 ? -21.912 4.870 15.721 1.00 89.44 198 VAL A C 1
ATOM 1637 O O . VAL A 1 198 ? -21.503 3.723 15.529 1.00 89.44 198 VAL A O 1
ATOM 1640 N N . LYS A 1 199 ? -21.114 5.843 16.179 1.00 89.88 199 LYS A N 1
ATOM 1641 C CA . LYS A 1 199 ? -19.695 5.622 16.508 1.00 89.88 199 LYS A CA 1
ATOM 1642 C C . LYS A 1 199 ? -19.518 4.633 17.649 1.00 89.88 199 LYS A C 1
ATOM 1644 O O . LYS A 1 199 ? -18.709 3.717 17.511 1.00 89.88 199 LYS A O 1
ATOM 1649 N N . VAL A 1 200 ? -20.301 4.762 18.723 1.00 91.94 200 VAL A N 1
ATOM 1650 C CA . VAL A 1 200 ? -20.277 3.827 19.861 1.00 91.94 200 VAL A CA 1
ATOM 1651 C C . VAL A 1 200 ? -20.584 2.403 19.396 1.00 91.94 200 VAL A C 1
ATOM 1653 O O . VAL A 1 200 ? -19.775 1.497 19.591 1.00 91.94 200 VAL A O 1
ATOM 1656 N N . LYS A 1 201 ? -21.700 2.197 18.685 1.00 91.00 201 LYS A N 1
ATOM 1657 C CA . LYS A 1 201 ? -22.047 0.878 18.133 1.00 91.00 201 LYS A CA 1
ATOM 1658 C C . LYS A 1 201 ? -20.944 0.342 17.216 1.00 91.00 201 LYS A C 1
ATOM 1660 O O . LYS A 1 201 ? -20.589 -0.836 17.287 1.00 91.00 201 LYS A O 1
ATOM 1665 N N . THR A 1 202 ? -20.401 1.206 16.359 1.00 90.62 202 THR A N 1
ATOM 1666 C CA . THR A 1 202 ? -19.375 0.824 15.387 1.00 90.62 202 THR A CA 1
ATOM 1667 C C . THR A 1 202 ? -18.088 0.406 16.077 1.00 90.62 202 THR A C 1
ATOM 1669 O O . THR A 1 202 ? -17.558 -0.641 15.726 1.00 90.62 202 THR A O 1
ATOM 1672 N N . ILE A 1 203 ? -17.592 1.142 17.077 1.00 91.50 203 ILE A N 1
ATOM 1673 C CA . ILE A 1 203 ? -16.330 0.781 17.732 1.00 91.50 203 ILE A CA 1
ATOM 1674 C C . ILE A 1 203 ? -16.436 -0.536 18.492 1.00 91.50 203 ILE A C 1
ATOM 1676 O O . ILE A 1 203 ? -15.516 -1.344 18.400 1.00 91.50 203 ILE A O 1
ATOM 1680 N N . PHE A 1 204 ? -17.563 -0.809 19.156 1.00 92.25 204 PHE A N 1
ATOM 1681 C CA . PHE A 1 204 ? -17.770 -2.099 19.812 1.00 92.25 204 PHE A CA 1
ATOM 1682 C C . PHE A 1 204 ? -17.796 -3.240 18.795 1.00 92.25 204 PHE A C 1
ATOM 1684 O O . PHE A 1 204 ? -17.122 -4.251 18.987 1.00 92.25 204 PHE A O 1
ATOM 1691 N N . LYS A 1 205 ? -18.487 -3.065 17.660 1.00 91.69 205 LYS A N 1
ATOM 1692 C CA . LYS A 1 205 ? -18.469 -4.071 16.590 1.00 91.69 205 LYS A CA 1
ATOM 1693 C C . LYS A 1 205 ? -17.064 -4.248 16.015 1.00 91.69 205 LYS A C 1
ATOM 1695 O O . LYS A 1 205 ? -16.593 -5.374 15.894 1.00 91.69 205 LYS A O 1
ATOM 1700 N N . MET A 1 206 ? -16.373 -3.152 15.716 1.00 90.12 206 MET A N 1
ATOM 1701 C CA . MET A 1 206 ? -15.024 -3.170 15.154 1.00 90.12 206 MET A CA 1
ATOM 1702 C C . MET A 1 206 ? -13.991 -3.739 16.120 1.00 90.12 206 MET A C 1
ATOM 1704 O O . MET A 1 206 ? -13.037 -4.347 15.664 1.00 90.12 206 MET A O 1
ATOM 1708 N N . ALA A 1 207 ? -14.143 -3.576 17.432 1.00 91.88 207 ALA A N 1
ATOM 1709 C CA . ALA A 1 207 ? -13.241 -4.139 18.436 1.00 91.88 207 ALA A CA 1
ATOM 1710 C C . ALA A 1 207 ? -13.613 -5.575 18.856 1.00 91.88 207 ALA A C 1
ATOM 1712 O O . ALA A 1 207 ? -12.867 -6.191 19.620 1.00 91.88 207 ALA A O 1
ATOM 1713 N N . SER A 1 208 ? -14.736 -6.108 18.363 1.00 91.12 208 SER A N 1
ATOM 1714 C CA . SER A 1 208 ? -15.204 -7.458 18.678 1.00 91.12 208 SER A CA 1
ATOM 1715 C C . SER A 1 208 ? -14.422 -8.553 17.931 1.00 91.12 208 SER A C 1
ATOM 1717 O O . SER A 1 208 ? -13.883 -8.293 16.847 1.00 91.12 208 SER A O 1
ATOM 1719 N N . PRO A 1 209 ? -14.422 -9.796 18.454 1.00 88.88 209 PRO A N 1
ATOM 1720 C CA . PRO A 1 209 ? -13.914 -10.980 17.754 1.00 88.88 209 PRO A CA 1
ATOM 1721 C C . PRO A 1 209 ? -14.462 -11.143 16.330 1.00 88.88 209 PRO A C 1
ATOM 1723 O O . PRO A 1 209 ? -13.725 -11.504 15.419 1.00 88.88 209 PRO A O 1
ATOM 1726 N N . GLU A 1 210 ? -15.727 -10.773 16.089 1.00 87.38 210 GLU A N 1
AT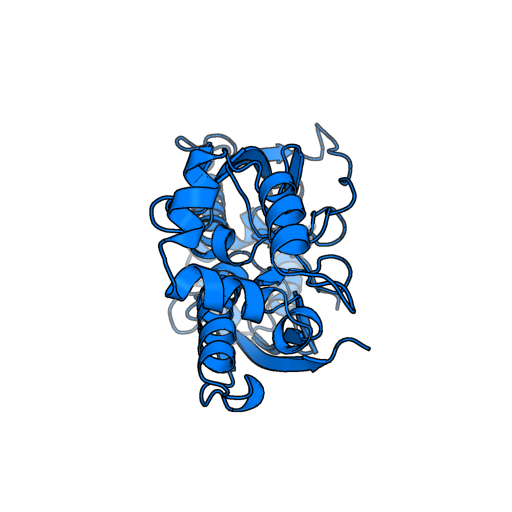OM 1727 C CA . GLU A 1 210 ? -16.357 -10.892 14.765 1.00 87.38 210 GLU A CA 1
ATOM 1728 C C . GLU A 1 210 ? -15.636 -10.104 13.663 1.00 87.38 210 GLU A C 1
ATOM 1730 O O . GLU A 1 210 ? -15.746 -10.445 12.488 1.00 87.38 210 GLU A O 1
ATOM 1735 N N . VAL A 1 211 ? -14.912 -9.046 14.026 1.00 89.69 211 VAL A N 1
ATOM 1736 C CA . VAL A 1 211 ? -14.075 -8.277 13.098 1.00 89.69 211 VAL A CA 1
ATOM 1737 C C . VAL A 1 211 ? -12.613 -8.642 13.288 1.00 89.69 211 VAL A C 1
ATOM 1739 O O . VAL A 1 211 ? -11.902 -8.880 12.316 1.00 89.69 211 VAL A O 1
ATOM 1742 N N . ARG A 1 212 ? -12.139 -8.645 14.537 1.00 88.31 212 ARG A N 1
ATOM 1743 C CA . ARG A 1 212 ? -10.705 -8.695 14.845 1.00 88.31 212 ARG A CA 1
ATOM 1744 C C . ARG A 1 212 ? -10.077 -10.073 14.710 1.00 88.31 212 ARG A C 1
ATOM 1746 O O . ARG A 1 212 ? -8.851 -10.139 14.608 1.00 88.31 212 ARG A O 1
ATOM 1753 N N . ASP A 1 213 ? -10.894 -11.113 14.635 1.00 89.69 213 ASP A N 1
ATOM 1754 C CA . ASP A 1 213 ? -10.448 -12.471 14.338 1.00 89.69 213 ASP A CA 1
ATOM 1755 C C . ASP A 1 213 ? -10.732 -12.834 12.876 1.00 89.69 213 ASP A C 1
ATOM 1757 O O . ASP A 1 213 ? -10.674 -13.994 12.492 1.00 89.69 213 ASP A O 1
ATOM 1761 N N . LYS A 1 214 ? -11.008 -11.835 12.025 1.00 92.75 214 LYS A N 1
ATOM 1762 C CA . LYS A 1 214 ? -11.096 -12.004 10.576 1.00 92.75 214 LYS A CA 1
ATOM 1763 C C . LYS A 1 214 ? -9.985 -11.248 9.872 1.00 92.75 214 LYS A C 1
ATOM 1765 O O . LYS A 1 214 ? -9.667 -10.102 10.200 1.00 92.75 214 LYS A O 1
ATOM 1770 N N . THR A 1 215 ? -9.475 -11.865 8.817 1.00 95.00 215 THR A N 1
ATOM 1771 C CA . THR A 1 215 ? -8.519 -11.247 7.904 1.00 95.00 215 THR A CA 1
ATOM 1772 C C . THR A 1 215 ? -9.067 -11.273 6.497 1.00 95.00 215 THR A C 1
ATOM 1774 O O . THR A 1 215 ? -9.444 -12.321 5.970 1.00 95.00 215 THR A O 1
ATOM 1777 N N . LEU A 1 216 ? -9.096 -10.100 5.876 1.00 95.38 216 LEU A N 1
ATOM 1778 C CA . LEU A 1 216 ? -9.371 -9.961 4.459 1.00 95.38 216 LEU A CA 1
ATOM 1779 C C . LEU A 1 216 ? -8.109 -10.334 3.679 1.00 95.38 216 LEU A C 1
ATOM 1781 O O . LEU A 1 216 ? -7.026 -9.819 3.948 1.00 95.38 216 LEU A O 1
ATOM 1785 N N . VAL A 1 217 ? -8.256 -11.236 2.718 1.00 96.81 217 VAL A N 1
ATOM 1786 C CA . VAL A 1 217 ? -7.182 -11.722 1.860 1.00 96.81 217 VAL A CA 1
ATOM 1787 C C . VAL A 1 217 ? -7.461 -11.294 0.433 1.00 96.81 217 VAL A C 1
ATOM 1789 O O . VAL A 1 217 ? -8.546 -11.531 -0.107 1.00 96.81 217 VAL A O 1
ATOM 1792 N N . LEU A 1 218 ? -6.456 -10.683 -0.183 1.00 96.50 218 LEU A N 1
ATOM 1793 C CA . LEU A 1 218 ? -6.423 -10.454 -1.616 1.00 96.50 218 LEU A CA 1
ATOM 1794 C C . LEU A 1 218 ? -5.381 -11.393 -2.205 1.00 96.50 218 LEU A C 1
ATOM 1796 O O . LEU A 1 218 ? -4.195 -11.240 -1.931 1.00 96.50 218 LEU A O 1
ATOM 1800 N N . GLU A 1 219 ? -5.818 -12.356 -3.005 1.00 97.69 219 GLU A N 1
ATOM 1801 C CA . GLU A 1 219 ? -4.944 -13.315 -3.679 1.00 97.69 219 GLU A CA 1
ATOM 1802 C C . GLU A 1 219 ? -4.903 -13.005 -5.169 1.00 97.69 219 GLU A C 1
ATOM 1804 O O . GLU A 1 219 ? -5.942 -12.981 -5.830 1.00 97.69 219 GLU A O 1
ATOM 1809 N N . VAL A 1 220 ? -3.716 -12.789 -5.729 1.00 97.69 220 VAL A N 1
ATOM 1810 C CA . VAL A 1 220 ? -3.562 -12.618 -7.173 1.00 97.69 220 VAL A CA 1
ATOM 1811 C C . VAL A 1 220 ? -4.065 -13.882 -7.872 1.00 97.69 220 VAL A C 1
ATOM 1813 O O . VAL A 1 220 ? -3.558 -14.978 -7.648 1.00 97.69 220 VAL A O 1
ATOM 1816 N N . ALA A 1 221 ? -5.070 -13.721 -8.727 1.00 97.94 221 ALA A N 1
ATOM 1817 C CA . ALA A 1 221 ? -5.667 -14.791 -9.520 1.00 97.94 221 ALA A CA 1
ATOM 1818 C C . ALA A 1 221 ? -5.124 -14.794 -10.956 1.00 97.94 221 ALA A C 1
ATOM 1820 O O . ALA A 1 221 ? -5.011 -15.844 -11.580 1.00 97.94 221 ALA A O 1
ATOM 1821 N N . TYR A 1 222 ? -4.761 -13.619 -11.473 1.00 96.50 222 TYR A N 1
ATOM 1822 C CA . TYR A 1 222 ? -4.191 -13.441 -12.804 1.00 96.50 222 TYR A CA 1
ATOM 1823 C C . TYR A 1 222 ? -3.178 -12.296 -12.798 1.00 96.50 222 TYR A C 1
ATOM 1825 O O . TYR A 1 222 ? -3.390 -11.273 -12.147 1.00 96.50 222 TYR A O 1
ATOM 1833 N N . SER A 1 223 ? -2.085 -12.456 -13.542 1.00 95.50 223 SER A N 1
ATOM 1834 C CA . SER A 1 223 ? -1.087 -11.407 -13.738 1.00 95.50 223 SER A CA 1
ATOM 1835 C C . SER A 1 223 ? -0.382 -11.570 -15.078 1.00 95.50 223 SER A C 1
ATOM 1837 O O . SER A 1 223 ? 0.225 -12.609 -15.337 1.00 95.50 223 SER A O 1
ATOM 1839 N N . LYS A 1 224 ? -0.412 -10.517 -15.893 1.00 94.12 224 LYS A N 1
ATOM 1840 C CA . LYS A 1 224 ? 0.344 -10.398 -17.143 1.00 94.12 224 LYS A CA 1
ATOM 1841 C C . LYS A 1 224 ? 0.844 -8.966 -17.288 1.00 94.12 224 LYS A C 1
ATOM 1843 O O . LYS A 1 224 ? 0.119 -8.035 -16.961 1.00 94.12 224 LYS A O 1
ATOM 1848 N N . GLY A 1 225 ? 2.079 -8.764 -17.724 1.00 93.56 225 GLY A N 1
ATOM 1849 C CA . GLY A 1 225 ? 2.675 -7.432 -17.874 1.00 93.56 225 GLY A CA 1
ATOM 1850 C C . GLY A 1 225 ? 2.921 -6.687 -16.555 1.00 93.56 225 GLY A C 1
ATOM 1851 O O . GLY A 1 225 ? 3.006 -5.464 -16.531 1.00 93.56 225 GLY A O 1
ATOM 1852 N N . CYS A 1 226 ? 2.982 -7.373 -15.411 1.00 94.62 226 CYS A N 1
ATOM 1853 C CA . CYS A 1 226 ? 3.179 -6.691 -14.133 1.00 94.62 226 CYS A CA 1
ATOM 1854 C C . CYS A 1 226 ? 4.660 -6.354 -13.905 1.00 94.62 226 CYS A C 1
ATOM 1856 O O . CYS A 1 226 ? 5.443 -7.230 -13.531 1.00 94.62 226 CYS A O 1
ATOM 1858 N N . ILE A 1 227 ? 5.024 -5.073 -14.037 1.00 93.19 227 ILE A N 1
ATOM 1859 C CA . ILE A 1 227 ? 6.395 -4.591 -13.796 1.00 93.19 227 ILE A CA 1
ATOM 1860 C C . ILE A 1 227 ? 6.865 -4.821 -12.354 1.00 93.19 227 ILE A C 1
ATOM 1862 O O . ILE A 1 227 ? 8.024 -5.149 -12.125 1.00 93.19 227 ILE A O 1
ATOM 1866 N N . ALA A 1 228 ? 5.947 -4.741 -11.388 1.00 93.94 228 ALA A N 1
ATOM 1867 C CA . ALA A 1 228 ? 6.203 -5.050 -9.981 1.00 93.94 228 ALA A CA 1
ATOM 1868 C C . ALA A 1 228 ? 6.408 -6.555 -9.714 1.00 93.94 228 ALA A C 1
ATOM 1870 O O . ALA A 1 228 ? 6.713 -6.949 -8.592 1.00 93.94 228 ALA A O 1
ATOM 1871 N N . GLY A 1 229 ? 6.215 -7.404 -10.728 1.00 94.31 229 GLY A N 1
ATOM 1872 C CA . GLY A 1 229 ? 6.503 -8.828 -10.640 1.00 94.31 229 GLY A CA 1
ATOM 1873 C C . GLY A 1 229 ? 5.460 -9.650 -9.888 1.00 94.31 229 GLY A C 1
ATOM 1874 O O . GLY A 1 229 ? 5.742 -10.802 -9.593 1.00 94.31 229 GLY A O 1
ATOM 1875 N N . MET A 1 230 ? 4.271 -9.109 -9.595 1.00 95.69 230 MET A N 1
ATOM 1876 C CA . MET A 1 230 ? 3.198 -9.863 -8.928 1.00 95.69 230 MET A CA 1
ATOM 1877 C C . MET A 1 230 ? 2.774 -11.070 -9.782 1.00 95.69 230 MET A C 1
ATOM 1879 O O . MET A 1 230 ? 2.752 -10.979 -11.018 1.00 95.69 230 MET A O 1
ATOM 1883 N N . ARG A 1 231 ? 2.439 -12.196 -9.151 1.00 95.75 231 ARG A N 1
ATOM 1884 C CA . ARG A 1 231 ? 2.111 -13.489 -9.774 1.00 95.75 231 ARG A CA 1
ATOM 1885 C C . ARG A 1 231 ? 0.914 -14.157 -9.098 1.00 95.75 231 ARG A C 1
ATOM 1887 O O . ARG A 1 231 ? 0.644 -13.875 -7.934 1.00 95.75 231 ARG A O 1
ATOM 1894 N N . PRO A 1 232 ? 0.202 -15.061 -9.800 1.00 97.69 232 PRO A N 1
ATOM 1895 C CA . PRO A 1 232 ? -0.852 -15.855 -9.182 1.00 97.69 232 PRO A CA 1
ATOM 1896 C C . PRO A 1 232 ? -0.392 -16.545 -7.891 1.00 97.69 232 PRO A C 1
ATOM 1898 O O . PRO A 1 232 ? 0.688 -17.133 -7.856 1.00 97.69 232 PRO A O 1
ATOM 1901 N N . GLY A 1 233 ? -1.214 -16.460 -6.846 1.00 97.62 233 GLY A N 1
ATOM 1902 C CA . GLY A 1 233 ? -0.925 -16.992 -5.512 1.00 97.62 233 GLY A CA 1
ATOM 1903 C C . GLY A 1 233 ? -0.278 -16.002 -4.536 1.00 97.62 233 GLY A C 1
ATOM 1904 O O . GLY A 1 233 ? -0.288 -16.276 -3.334 1.00 97.62 233 GLY A O 1
ATOM 1905 N N . ASP A 1 234 ? 0.224 -14.852 -5.006 1.00 97.56 234 ASP A N 1
ATOM 1906 C CA . ASP A 1 234 ? 0.664 -13.766 -4.122 1.00 97.56 234 ASP A CA 1
ATOM 1907 C C . ASP A 1 234 ? -0.501 -13.211 -3.314 1.00 97.56 234 ASP A C 1
ATOM 1909 O O . ASP A 1 234 ? -1.593 -13.006 -3.851 1.00 97.56 234 ASP A O 1
ATOM 1913 N N . LYS A 1 235 ? -0.265 -12.933 -2.029 1.00 97.62 235 LYS A N 1
ATOM 1914 C CA . LYS A 1 235 ? -1.327 -12.557 -1.088 1.00 97.62 235 LYS A CA 1
ATOM 1915 C C . LYS A 1 235 ? -1.029 -11.256 -0.362 1.00 97.62 235 LYS A C 1
ATOM 1917 O O . LYS A 1 235 ? 0.110 -11.009 0.016 1.00 97.62 235 LYS A O 1
ATOM 1922 N N . LEU A 1 236 ? -2.061 -10.449 -0.153 1.00 96.81 236 LEU A N 1
ATOM 1923 C CA . LEU A 1 236 ? -2.079 -9.350 0.811 1.00 96.81 236 LEU A CA 1
ATOM 1924 C C . LEU A 1 236 ? -3.056 -9.725 1.921 1.00 96.81 236 LEU A C 1
ATOM 1926 O O . LEU A 1 236 ? -4.197 -10.088 1.631 1.00 96.81 236 LEU A O 1
ATOM 1930 N N . TYR A 1 237 ? -2.615 -9.631 3.169 1.00 96.31 237 TYR A N 1
ATOM 1931 C CA . TYR A 1 237 ? -3.438 -9.925 4.339 1.00 96.31 237 TYR A CA 1
ATOM 1932 C C . TYR A 1 237 ? -3.775 -8.626 5.058 1.00 96.31 237 TYR A C 1
ATOM 1934 O O . TYR A 1 237 ? -2.882 -7.832 5.342 1.00 96.31 237 TYR A O 1
ATOM 1942 N N . MET A 1 238 ? -5.055 -8.409 5.350 1.00 95.19 238 MET A N 1
ATOM 1943 C CA . MET A 1 238 ? -5.551 -7.225 6.042 1.00 95.19 238 MET A CA 1
ATOM 1944 C C . MET A 1 238 ? -6.341 -7.618 7.297 1.00 95.19 238 MET A C 1
ATOM 1946 O O . MET A 1 238 ? -7.499 -8.039 7.212 1.00 95.19 238 MET A O 1
ATOM 1950 N N . ILE A 1 239 ? -5.712 -7.470 8.463 1.00 93.06 239 ILE A N 1
ATOM 1951 C CA . ILE A 1 239 ? -6.281 -7.769 9.784 1.00 93.06 239 ILE A CA 1
ATOM 1952 C C . ILE A 1 239 ? -7.467 -6.840 10.039 1.00 93.06 239 ILE A C 1
ATOM 1954 O O . ILE A 1 239 ? -7.371 -5.620 9.849 1.00 93.06 239 ILE A O 1
ATOM 1958 N N . GLY A 1 240 ? -8.603 -7.413 10.446 1.00 91.56 240 GLY A N 1
ATOM 1959 C CA . GLY A 1 240 ? -9.851 -6.669 10.624 1.00 91.56 240 GLY A CA 1
ATOM 1960 C C . GLY A 1 240 ? -10.306 -5.945 9.355 1.00 91.56 240 GLY A C 1
ATOM 1961 O O . GLY A 1 240 ? -11.000 -4.935 9.441 1.00 91.56 240 GLY A O 1
ATOM 1962 N N . GLY A 1 241 ? -9.847 -6.409 8.187 1.00 91.38 241 GLY A N 1
ATOM 1963 C CA . GLY A 1 241 ? -10.140 -5.834 6.879 1.00 91.38 241 GLY A CA 1
ATOM 1964 C C . GLY A 1 241 ? -9.436 -4.518 6.556 1.00 91.38 241 GLY A C 1
ATOM 1965 O O . GLY A 1 241 ? -9.649 -3.997 5.467 1.00 91.38 241 GLY A O 1
ATOM 1966 N N . VAL A 1 242 ? -8.599 -3.974 7.448 1.00 90.88 242 VAL A N 1
ATOM 1967 C CA . VAL A 1 242 ? -8.028 -2.624 7.279 1.00 90.88 242 VAL A CA 1
ATOM 1968 C C . VAL A 1 242 ? -6.513 -2.595 7.388 1.00 90.88 242 VAL A C 1
ATOM 1970 O O . VAL A 1 242 ? -5.870 -1.919 6.588 1.00 90.88 242 VAL A O 1
ATOM 1973 N N . VAL A 1 243 ? -5.917 -3.293 8.354 1.00 93.69 243 VAL A N 1
ATOM 1974 C CA . VAL A 1 243 ? -4.475 -3.179 8.616 1.00 93.69 243 VAL A CA 1
ATOM 1975 C C . VAL A 1 243 ? -3.718 -4.234 7.837 1.00 93.69 243 VAL A C 1
ATOM 1977 O O . VAL A 1 243 ? -3.886 -5.419 8.096 1.00 93.69 243 VAL A O 1
ATOM 1980 N N . ILE A 1 244 ? -2.856 -3.811 6.917 1.00 94.88 244 ILE A N 1
ATOM 1981 C CA . ILE A 1 244 ? -1.990 -4.718 6.169 1.00 94.88 244 ILE A CA 1
ATOM 1982 C C . ILE A 1 244 ? -1.012 -5.383 7.137 1.00 94.88 244 ILE A C 1
ATOM 1984 O O . ILE A 1 244 ? -0.241 -4.696 7.811 1.00 94.88 244 ILE A O 1
ATOM 1988 N N . ASP A 1 245 ? -1.031 -6.712 7.171 1.00 94.56 245 ASP A N 1
ATOM 1989 C CA . ASP A 1 245 ? -0.070 -7.531 7.897 1.00 94.56 245 ASP A CA 1
ATOM 1990 C C . ASP A 1 245 ? 1.159 -7.775 7.022 1.00 94.56 245 ASP A C 1
ATOM 1992 O O . ASP A 1 245 ? 1.156 -8.618 6.116 1.00 94.56 245 ASP A O 1
ATOM 1996 N N . MET A 1 246 ? 2.220 -7.022 7.295 1.00 94.31 246 MET A N 1
ATOM 1997 C CA . MET A 1 246 ? 3.460 -7.103 6.529 1.00 94.31 246 MET A CA 1
ATOM 1998 C C . MET A 1 246 ? 4.201 -8.423 6.751 1.00 94.31 246 MET A C 1
ATOM 2000 O O . MET A 1 246 ? 4.945 -8.856 5.877 1.00 94.31 246 MET A O 1
ATOM 2004 N N . SER A 1 247 ? 3.965 -9.111 7.872 1.00 93.62 247 SER A N 1
ATOM 2005 C CA . SER A 1 247 ? 4.644 -10.376 8.177 1.00 93.62 247 SER A CA 1
ATOM 2006 C C . SER A 1 247 ? 4.151 -11.549 7.324 1.00 93.62 247 SER A C 1
ATOM 2008 O O . SER A 1 247 ? 4.876 -12.526 7.134 1.00 93.62 247 SER A O 1
ATOM 2010 N N . ARG A 1 248 ? 2.926 -11.451 6.791 1.00 95.00 248 ARG A N 1
ATOM 2011 C CA . ARG A 1 248 ? 2.276 -12.500 5.986 1.00 95.00 248 ARG A CA 1
ATOM 2012 C C . ARG A 1 248 ? 2.128 -12.135 4.514 1.00 95.00 248 ARG A C 1
ATOM 2014 O O . ARG A 1 248 ? 1.866 -13.017 3.698 1.00 95.00 248 ARG A O 1
ATOM 2021 N N . SER A 1 249 ? 2.235 -10.855 4.173 1.00 96.44 249 SER A N 1
ATOM 2022 C CA . SER A 1 249 ? 1.949 -10.366 2.825 1.00 96.44 249 SER A CA 1
ATOM 2023 C C . SER A 1 249 ? 3.135 -10.528 1.873 1.00 96.44 249 SER A C 1
ATOM 2025 O O . SER A 1 249 ? 4.287 -10.302 2.238 1.00 96.44 249 SER A O 1
ATOM 2027 N N . SER A 1 250 ? 2.840 -10.866 0.618 1.00 97.19 250 SER A N 1
ATOM 2028 C CA . SER A 1 250 ? 3.777 -10.740 -0.500 1.00 97.19 250 SER A CA 1
ATOM 2029 C C . SER A 1 250 ? 4.101 -9.258 -0.768 1.00 97.19 250 SER A C 1
ATOM 2031 O O . SER A 1 250 ? 3.339 -8.371 -0.374 1.00 97.19 250 SER A O 1
ATOM 2033 N N . PRO A 1 251 ? 5.185 -8.953 -1.503 1.00 95.81 251 PRO A N 1
ATOM 2034 C CA . PRO A 1 251 ? 5.390 -7.633 -2.094 1.00 95.81 251 PRO A CA 1
ATOM 2035 C C . PRO A 1 251 ? 4.250 -7.264 -3.053 1.00 95.81 251 PRO A C 1
ATOM 2037 O O . PRO A 1 251 ? 3.804 -8.090 -3.849 1.00 95.81 251 PRO A O 1
ATOM 2040 N N . TRP A 1 252 ? 3.778 -6.019 -2.994 1.00 95.44 252 TRP A N 1
ATOM 2041 C CA . TRP A 1 252 ? 2.659 -5.526 -3.806 1.00 95.44 252 TRP A CA 1
ATOM 2042 C C . TRP A 1 252 ? 2.992 -4.196 -4.475 1.00 95.44 252 TRP A C 1
ATOM 2044 O O . TRP A 1 252 ? 3.712 -3.360 -3.934 1.00 95.44 252 TRP A O 1
ATOM 2054 N N . CYS A 1 253 ? 2.447 -3.974 -5.667 1.00 94.56 253 CYS A N 1
ATOM 2055 C CA . CYS A 1 253 ? 2.603 -2.702 -6.359 1.00 94.56 253 CYS A CA 1
ATOM 2056 C C . CYS A 1 253 ? 1.774 -1.596 -5.687 1.00 94.56 253 CYS A C 1
ATOM 2058 O O . CYS A 1 253 ? 0.595 -1.802 -5.399 1.00 94.56 253 CYS A O 1
ATOM 2060 N N . ALA A 1 254 ? 2.336 -0.394 -5.552 1.00 94.38 254 ALA A N 1
ATOM 2061 C CA . ALA A 1 254 ? 1.639 0.795 -5.059 1.00 94.38 254 ALA A CA 1
ATOM 2062 C C . ALA A 1 254 ? 0.315 1.078 -5.804 1.00 94.38 254 ALA A C 1
ATOM 2064 O O . ALA A 1 254 ? -0.696 1.385 -5.174 1.00 94.38 254 ALA A O 1
ATOM 2065 N N . TYR A 1 255 ? 0.287 0.886 -7.130 1.00 91.69 255 TYR A N 1
ATOM 2066 C CA . TYR A 1 255 ? -0.927 1.037 -7.948 1.00 91.69 255 TYR A CA 1
ATOM 2067 C C . TYR A 1 255 ? -1.995 -0.023 -7.669 1.00 91.69 255 TYR A C 1
ATOM 2069 O O . TYR A 1 255 ? -3.184 0.247 -7.824 1.00 91.69 255 TYR A O 1
ATOM 2077 N N . ALA A 1 256 ? -1.590 -1.237 -7.291 1.00 92.31 256 ALA A N 1
ATOM 2078 C CA . ALA A 1 256 ? -2.532 -2.283 -6.906 1.00 92.31 256 ALA A CA 1
ATOM 2079 C C . ALA A 1 256 ? -3.093 -2.015 -5.502 1.00 92.31 256 ALA A C 1
ATOM 2081 O O . ALA A 1 256 ? -4.295 -2.162 -5.298 1.00 92.31 256 ALA A O 1
ATOM 2082 N N . LEU A 1 257 ? -2.242 -1.564 -4.571 1.00 91.38 257 LEU A N 1
ATOM 2083 C CA . LEU A 1 257 ? -2.611 -1.287 -3.181 1.00 91.38 257 LEU A CA 1
ATOM 2084 C C . LEU A 1 257 ? -3.664 -0.186 -3.051 1.00 91.38 257 LEU A C 1
ATOM 2086 O O . LEU A 1 257 ? -4.645 -0.388 -2.345 1.00 91.38 257 LEU A O 1
ATOM 2090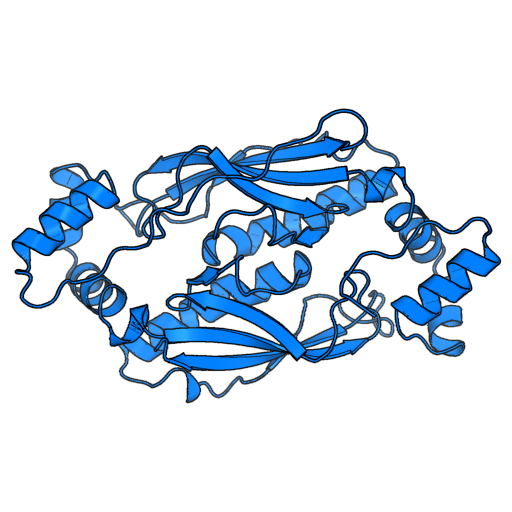 N N . SER A 1 258 ? -3.505 0.946 -3.743 1.00 81.44 258 SER A N 1
ATOM 2091 C CA . SER A 1 258 ? -4.409 2.095 -3.570 1.00 81.44 258 SER A CA 1
ATOM 2092 C C . SER A 1 258 ? -5.885 1.772 -3.821 1.00 81.44 258 SER A C 1
ATOM 2094 O O . SER A 1 258 ? -6.741 2.200 -3.052 1.00 81.44 258 SER A O 1
ATOM 2096 N N . PHE A 1 259 ? -6.195 0.973 -4.847 1.00 76.12 259 PHE A N 1
ATOM 2097 C CA . PHE A 1 259 ? -7.574 0.540 -5.107 1.00 76.12 259 PHE A CA 1
ATOM 2098 C C . PHE A 1 259 ? -8.016 -0.592 -4.179 1.00 76.12 259 PHE A C 1
ATOM 2100 O O . PHE A 1 259 ? -9.161 -0.624 -3.734 1.00 76.12 259 PHE A O 1
ATOM 2107 N N . ALA A 1 260 ? -7.097 -1.504 -3.872 1.00 81.56 260 ALA A N 1
ATOM 2108 C CA . ALA A 1 260 ? -7.358 -2.669 -3.047 1.00 81.56 260 ALA A CA 1
ATOM 2109 C C . ALA A 1 260 ? -7.766 -2.308 -1.614 1.00 81.56 260 ALA A C 1
ATOM 2111 O O . ALA A 1 260 ? -8.706 -2.879 -1.079 1.00 81.56 260 ALA A O 1
ATOM 2112 N N . THR A 1 261 ? -7.055 -1.400 -0.953 1.00 85.19 261 THR A N 1
ATOM 2113 C CA . THR A 1 261 ? -7.052 -1.405 0.514 1.00 85.19 261 THR A CA 1
ATOM 2114 C C . THR A 1 261 ? -8.193 -0.598 1.130 1.00 85.19 261 THR A C 1
ATOM 2116 O O . THR A 1 261 ? -8.891 -1.086 2.014 1.00 85.19 261 THR A O 1
ATOM 2119 N N . ALA A 1 262 ? -8.432 0.629 0.671 1.00 79.56 262 ALA A N 1
ATOM 2120 C CA . ALA A 1 262 ? -9.406 1.508 1.320 1.00 79.56 262 ALA A CA 1
ATOM 2121 C C . ALA A 1 262 ? -10.859 1.156 0.988 1.00 79.56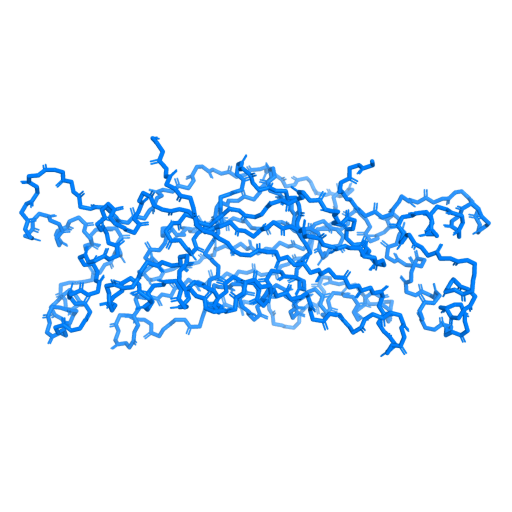 262 ALA A C 1
ATOM 2123 O O . ALA A 1 262 ? -11.712 1.112 1.873 1.00 79.56 262 ALA A O 1
ATOM 2124 N N . GLN A 1 263 ? -11.141 0.871 -0.284 1.00 83.62 263 GLN A N 1
ATOM 2125 C CA . GLN A 1 263 ? -12.492 0.521 -0.715 1.00 83.62 263 GLN A CA 1
ATOM 2126 C C . GLN A 1 263 ? -12.921 -0.819 -0.120 1.00 83.62 263 GLN A C 1
ATOM 2128 O O . GLN A 1 263 ? -14.020 -0.922 0.421 1.00 83.62 263 GLN A O 1
ATOM 2133 N N . LEU A 1 264 ? -12.044 -1.829 -0.145 1.00 88.75 264 LEU A N 1
ATOM 2134 C CA . LEU A 1 264 ? -12.377 -3.127 0.435 1.00 88.75 264 LEU A CA 1
ATOM 2135 C C . LEU A 1 264 ? -12.484 -3.080 1.955 1.00 88.75 264 LEU A C 1
ATOM 2137 O O . LEU A 1 264 ? -13.372 -3.737 2.489 1.00 88.75 264 LEU A O 1
ATOM 2141 N N . GLY A 1 265 ? -11.654 -2.285 2.638 1.00 87.56 265 GLY A N 1
ATOM 2142 C CA . GLY A 1 265 ? -11.791 -2.073 4.078 1.00 87.56 265 GLY A CA 1
ATOM 2143 C C . GLY A 1 265 ? -13.153 -1.481 4.439 1.00 87.56 265 GLY A C 1
ATOM 2144 O O . GLY A 1 265 ? -13.849 -2.020 5.299 1.00 87.56 265 GLY A O 1
ATOM 2145 N N . ALA A 1 266 ? -13.594 -0.444 3.718 1.00 88.12 266 ALA A N 1
ATOM 2146 C CA . ALA A 1 266 ? -14.921 0.136 3.918 1.00 88.12 266 ALA A CA 1
ATOM 2147 C C . ALA A 1 266 ? -16.044 -0.873 3.640 1.00 88.12 266 ALA A C 1
ATOM 2149 O O . ALA A 1 266 ? -16.973 -0.983 4.439 1.00 88.12 266 ALA A O 1
ATOM 2150 N N . ILE A 1 267 ? 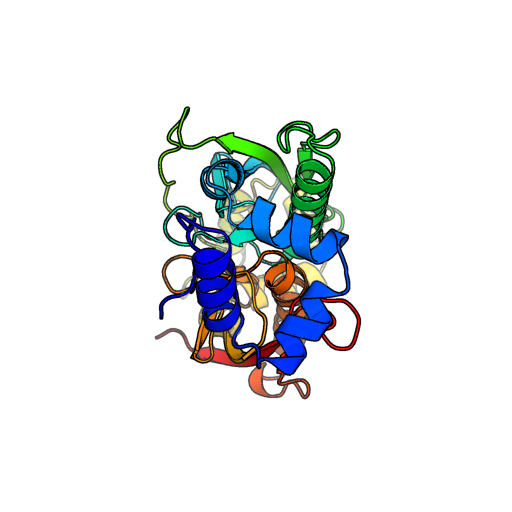-15.969 -1.625 2.537 1.00 90.25 267 ILE A N 1
ATOM 2151 C CA . ILE A 1 267 ? -16.989 -2.629 2.203 1.00 90.25 267 ILE A CA 1
ATOM 2152 C C . ILE A 1 267 ? -17.024 -3.724 3.277 1.00 90.25 267 ILE A C 1
ATOM 2154 O O . ILE A 1 267 ? -18.098 -4.057 3.768 1.00 90.25 267 ILE A O 1
ATOM 2158 N N . PHE A 1 268 ? -15.866 -4.250 3.679 1.00 91.06 268 PHE A N 1
ATOM 2159 C CA . PHE A 1 268 ? -15.748 -5.280 4.711 1.00 91.06 268 PHE A CA 1
ATOM 2160 C C . PHE A 1 268 ? -16.394 -4.832 6.028 1.00 91.06 268 PHE A C 1
ATOM 2162 O O . PHE A 1 268 ? -17.238 -5.545 6.572 1.00 91.06 268 PHE A O 1
ATOM 2169 N N . GLN A 1 269 ? -16.057 -3.633 6.512 1.00 88.69 269 GLN A N 1
ATOM 2170 C CA . GLN A 1 269 ? -16.613 -3.106 7.758 1.00 88.69 269 GLN A CA 1
ATOM 2171 C C . GLN A 1 269 ? -18.126 -2.877 7.657 1.00 88.69 269 GLN A C 1
ATOM 2173 O O . GLN A 1 269 ? -18.859 -3.237 8.577 1.00 88.69 269 GLN A O 1
ATOM 2178 N N . ASN A 1 270 ? -18.610 -2.341 6.530 1.00 90.81 270 ASN A N 1
ATOM 2179 C CA . ASN A 1 270 ? -20.042 -2.127 6.312 1.00 90.81 270 ASN A CA 1
ATOM 2180 C C . ASN A 1 270 ? -20.826 -3.444 6.287 1.00 90.81 270 ASN A C 1
ATOM 2182 O O . ASN A 1 270 ? -21.855 -3.539 6.951 1.00 90.81 270 ASN A O 1
ATOM 2186 N N . LEU A 1 271 ? -20.341 -4.478 5.592 1.00 92.69 271 LEU A N 1
ATOM 2187 C CA . LEU A 1 271 ? -21.016 -5.782 5.567 1.00 92.69 271 LEU A CA 1
ATOM 2188 C C . LEU A 1 271 ? -21.200 -6.333 6.988 1.00 92.69 271 LEU A C 1
ATOM 2190 O O . LEU A 1 271 ? -22.318 -6.678 7.370 1.00 92.69 271 LEU A O 1
ATOM 2194 N N . ILE A 1 272 ? -20.147 -6.298 7.810 1.00 90.31 272 ILE A N 1
ATOM 2195 C CA . ILE A 1 272 ? -20.215 -6.781 9.196 1.00 90.31 272 ILE A CA 1
ATOM 2196 C C . ILE A 1 272 ? -21.169 -5.937 10.053 1.00 90.31 272 ILE A C 1
ATOM 2198 O O . ILE A 1 272 ? -21.919 -6.489 10.861 1.00 90.31 272 ILE A O 1
ATOM 2202 N N . LEU A 1 273 ? -21.181 -4.610 9.888 1.00 89.56 273 LEU A N 1
ATOM 2203 C CA . LEU A 1 273 ? -22.111 -3.729 10.611 1.00 89.56 273 LEU A CA 1
ATOM 2204 C C . LEU A 1 273 ? -23.581 -4.036 10.296 1.00 89.56 273 LEU A C 1
ATOM 2206 O O . LEU A 1 273 ? -24.443 -3.838 11.156 1.00 89.56 273 LEU A O 1
ATOM 2210 N N . HIS A 1 274 ? -23.851 -4.554 9.099 1.00 91.19 274 HIS A N 1
ATOM 2211 C CA . HIS A 1 274 ? -25.168 -5.007 8.659 1.00 91.19 274 HIS A CA 1
ATOM 2212 C C . HIS A 1 274 ? -25.438 -6.497 8.934 1.00 91.19 274 HIS A C 1
ATOM 2214 O O . HIS A 1 274 ? -26.481 -7.004 8.530 1.00 91.19 274 HIS A O 1
ATOM 2220 N N . GLY A 1 275 ? -24.541 -7.196 9.641 1.00 91.38 275 GLY A N 1
ATOM 2221 C CA . GLY A 1 275 ? -24.696 -8.619 9.958 1.00 91.38 275 GLY A CA 1
ATOM 2222 C C . GLY A 1 275 ? -24.512 -9.547 8.754 1.00 91.38 275 GLY A C 1
ATOM 2223 O O . GLY A 1 275 ? -24.914 -10.703 8.813 1.00 91.38 275 GLY A O 1
ATOM 2224 N N . ILE A 1 276 ? -23.918 -9.046 7.670 1.00 93.50 276 ILE A N 1
ATOM 2225 C CA . ILE A 1 276 ? -23.650 -9.799 6.447 1.00 93.50 276 ILE A CA 1
ATOM 2226 C C . ILE A 1 276 ? -22.221 -10.327 6.515 1.00 93.50 276 ILE A C 1
ATOM 2228 O O . ILE A 1 276 ? -21.270 -9.576 6.757 1.00 93.50 276 ILE A O 1
ATOM 2232 N N . HIS A 1 277 ? -22.046 -11.625 6.275 1.00 92.25 277 HIS A N 1
ATOM 2233 C CA . HIS A 1 277 ? -20.716 -12.211 6.260 1.00 92.25 277 HIS A CA 1
ATOM 2234 C C . HIS A 1 277 ? -19.906 -11.636 5.076 1.00 92.25 277 HIS A C 1
ATOM 2236 O O . HIS A 1 277 ? -20.397 -11.647 3.948 1.00 92.25 277 HIS A O 1
ATOM 2242 N N . PRO A 1 278 ? -18.651 -11.173 5.244 1.00 92.00 278 PRO A N 1
ATOM 2243 C CA . PRO A 1 278 ? -17.890 -10.551 4.150 1.00 92.00 278 PRO A CA 1
ATOM 2244 C C . PRO A 1 278 ? -17.720 -11.424 2.894 1.00 92.00 278 PRO A C 1
ATOM 2246 O O . PRO A 1 278 ? -17.686 -10.920 1.770 1.00 92.00 278 PRO A O 1
ATOM 2249 N N . ASN A 1 279 ? -17.671 -12.752 3.062 1.00 94.31 279 ASN A N 1
ATOM 2250 C CA . ASN A 1 279 ? -17.684 -13.705 1.943 1.00 94.31 279 ASN A CA 1
ATOM 2251 C C . ASN A 1 279 ? -19.015 -13.764 1.167 1.00 94.31 279 ASN A C 1
ATOM 2253 O O . ASN A 1 279 ? -19.080 -14.480 0.172 1.00 94.31 279 ASN A O 1
ATOM 2257 N N . GLU A 1 280 ? -20.031 -12.984 1.519 1.00 94.50 280 GLU A N 1
ATOM 2258 C CA . GLU A 1 280 ? -21.254 -12.797 0.725 1.00 94.50 280 GLU A CA 1
ATOM 2259 C C . GLU A 1 280 ? -21.160 -11.608 -0.246 1.00 94.50 280 GLU A C 1
ATOM 2261 O O . GLU A 1 280 ? -22.047 -11.416 -1.072 1.00 94.50 280 GLU A O 1
ATOM 2266 N N . MET A 1 281 ? -20.060 -10.837 -0.229 1.00 90.69 281 MET A N 1
ATOM 2267 C CA . MET A 1 281 ? -19.832 -9.760 -1.202 1.00 90.69 281 MET A CA 1
ATOM 2268 C C . MET A 1 281 ? -19.958 -10.283 -2.640 1.00 90.69 281 MET A C 1
ATOM 2270 O O . MET A 1 281 ? -19.242 -11.212 -3.012 1.00 90.69 281 MET A O 1
ATOM 2274 N N . TYR A 1 282 ? -20.822 -9.687 -3.464 1.00 89.44 282 TYR A N 1
ATOM 2275 C CA . TYR A 1 282 ? -21.033 -10.156 -4.840 1.00 89.44 282 TYR A CA 1
ATOM 2276 C C . TYR A 1 282 ? -19.813 -9.909 -5.749 1.00 89.44 282 TYR A C 1
ATOM 2278 O O . TYR A 1 282 ? -19.534 -10.703 -6.646 1.00 89.44 282 TYR A O 1
ATOM 2286 N N . VAL A 1 283 ? -19.044 -8.841 -5.494 1.00 89.81 283 VAL A N 1
ATOM 2287 C CA . VAL A 1 283 ? -17.763 -8.588 -6.169 1.00 89.81 283 VAL A CA 1
ATOM 2288 C C . VAL A 1 283 ? -16.686 -9.470 -5.543 1.00 89.81 283 VAL A C 1
ATOM 2290 O O . VAL A 1 283 ? -16.297 -9.275 -4.396 1.00 89.81 283 VAL A O 1
ATOM 2293 N N . LYS A 1 284 ? -16.192 -10.453 -6.302 1.00 92.69 284 LYS A N 1
ATOM 2294 C CA . LYS A 1 284 ? -15.133 -11.380 -5.855 1.00 92.69 284 LYS A CA 1
ATOM 2295 C C . LYS A 1 284 ? -13.760 -11.095 -6.431 1.00 92.69 284 LYS A C 1
ATOM 2297 O O . LYS A 1 284 ? -12.779 -11.629 -5.923 1.00 92.69 284 LYS A O 1
ATOM 2302 N N . TYR A 1 285 ? -13.697 -10.289 -7.483 1.00 94.62 285 TYR A N 1
ATOM 2303 C CA . TYR A 1 285 ? -12.475 -9.996 -8.211 1.00 94.62 285 TYR A CA 1
ATOM 2304 C C . TYR A 1 285 ? -12.363 -8.498 -8.436 1.00 94.62 285 TYR A C 1
ATOM 2306 O O . TYR A 1 285 ? -13.330 -7.853 -8.834 1.00 94.62 285 TYR A O 1
ATOM 2314 N N . LEU A 1 286 ? -11.167 -7.970 -8.214 1.00 93.12 286 LEU A N 1
ATOM 2315 C CA . LEU A 1 286 ? -10.790 -6.609 -8.564 1.00 93.12 286 LEU A CA 1
ATOM 2316 C C . LEU A 1 286 ? -9.481 -6.636 -9.346 1.00 93.12 286 LEU A C 1
ATOM 2318 O O . LEU A 1 286 ? -8.756 -7.631 -9.346 1.00 93.12 286 LEU A O 1
ATOM 2322 N N . SER A 1 287 ? -9.178 -5.537 -10.025 1.00 92.81 287 SER A N 1
ATOM 2323 C CA . SER A 1 287 ? -7.941 -5.396 -10.789 1.00 92.81 287 SER A CA 1
ATOM 2324 C C . SER A 1 287 ? -7.139 -4.183 -10.348 1.00 92.81 287 SER A C 1
ATOM 2326 O O . SER A 1 287 ? -7.703 -3.232 -9.810 1.00 92.81 287 SER A O 1
ATOM 2328 N N . CYS A 1 288 ? -5.835 -4.178 -10.623 1.00 92.88 288 CYS A N 1
ATOM 2329 C CA . CYS A 1 288 ? -5.052 -2.947 -10.533 1.00 92.88 288 CYS A CA 1
ATOM 2330 C C . CYS A 1 288 ? -5.546 -1.895 -11.548 1.00 92.88 288 CYS A C 1
ATOM 2332 O O . CYS A 1 288 ? -6.220 -2.222 -12.532 1.00 92.88 288 CYS A O 1
ATOM 2334 N N . GLY A 1 289 ? -5.181 -0.632 -11.312 1.00 89.38 289 GLY A N 1
ATOM 2335 C CA . GLY A 1 289 ? -5.574 0.498 -12.161 1.00 89.38 289 GLY A CA 1
ATOM 2336 C C . GLY A 1 289 ? -4.873 0.575 -13.523 1.00 89.38 289 GLY A C 1
ATOM 2337 O O . GLY A 1 289 ? -5.238 1.420 -14.331 1.00 89.38 289 GLY A O 1
ATOM 2338 N N . ASP A 1 290 ? -3.884 -0.281 -13.796 1.00 91.06 290 ASP A N 1
ATOM 2339 C CA . ASP A 1 290 ? -3.238 -0.339 -15.111 1.00 91.06 290 ASP A CA 1
ATOM 2340 C C . ASP A 1 290 ? -4.224 -0.910 -16.148 1.00 91.06 290 ASP A C 1
ATOM 2342 O O . ASP A 1 290 ? -4.988 -1.845 -15.871 1.00 91.06 290 ASP A O 1
ATOM 2346 N N . CYS A 1 291 ? -4.270 -0.297 -17.327 1.00 89.00 291 CYS A N 1
ATOM 2347 C CA . CYS A 1 291 ? -5.197 -0.658 -18.395 1.00 89.00 291 CYS A CA 1
ATOM 2348 C C . CYS A 1 291 ? -4.697 -1.831 -19.254 1.00 89.00 291 CYS A C 1
ATOM 2350 O O . CYS A 1 291 ? -5.457 -2.344 -20.068 1.00 89.00 291 CYS A O 1
ATOM 2352 N N . GLY A 1 292 ? -3.467 -2.308 -19.043 1.00 88.12 292 GLY A N 1
ATOM 2353 C CA . GLY A 1 292 ? -2.867 -3.382 -19.825 1.00 88.12 292 GLY A CA 1
ATOM 2354 C C . GLY A 1 292 ? -2.262 -2.907 -21.151 1.00 88.12 292 GLY A C 1
ATOM 2355 O O . GLY A 1 292 ? -2.504 -1.778 -21.589 1.00 88.12 292 GLY A O 1
ATOM 2356 N N . PRO A 1 293 ? -1.454 -3.760 -21.807 1.00 81.44 293 PRO A N 1
ATOM 2357 C CA . PRO A 1 293 ? -0.702 -3.382 -23.003 1.00 81.44 293 PRO A CA 1
ATOM 2358 C C . PRO A 1 293 ? -1.599 -2.929 -24.165 1.00 81.44 293 PRO A C 1
ATOM 2360 O O . PRO A 1 293 ? -1.237 -1.978 -24.858 1.00 81.44 293 PRO A O 1
ATOM 2363 N N . GLU A 1 294 ? -2.782 -3.534 -24.325 1.00 79.88 294 GLU A N 1
ATOM 2364 C CA . GLU A 1 294 ? -3.754 -3.209 -25.384 1.00 79.88 294 GLU A CA 1
ATOM 2365 C C . GLU A 1 294 ? -4.280 -1.767 -25.315 1.00 79.88 294 GLU A C 1
ATOM 2367 O O . GLU A 1 294 ? -4.577 -1.165 -26.342 1.00 79.88 294 GLU A O 1
ATOM 2372 N N . PHE A 1 295 ? -4.341 -1.180 -24.117 1.00 84.56 295 PHE A N 1
ATOM 2373 C CA . PHE A 1 295 ? -4.887 0.162 -23.887 1.00 84.56 295 PHE A CA 1
ATOM 2374 C C . PHE A 1 295 ? -3.813 1.183 -23.496 1.00 84.56 295 PHE A C 1
ATOM 2376 O O . PHE A 1 295 ? -4.109 2.208 -22.884 1.00 84.56 295 PHE A O 1
ATOM 2383 N N . GLY A 1 296 ? -2.548 0.912 -23.826 1.00 81.88 296 GLY A N 1
ATOM 2384 C CA . GLY A 1 296 ? -1.453 1.845 -23.559 1.00 81.88 296 GLY A CA 1
ATOM 2385 C C . GLY A 1 296 ? -0.785 1.689 -22.187 1.00 81.88 296 GLY A C 1
ATOM 2386 O O . GLY A 1 296 ? 0.192 2.384 -21.925 1.00 81.88 296 GLY A O 1
ATOM 2387 N N . GLY A 1 297 ? -1.213 0.737 -21.363 1.00 89.31 297 GLY A N 1
ATOM 2388 C CA . GLY A 1 297 ? -0.608 0.407 -20.074 1.00 89.31 297 GLY A CA 1
ATOM 2389 C C . GLY A 1 297 ? 0.597 -0.534 -20.170 1.00 89.31 297 GLY A C 1
ATOM 2390 O O . GLY A 1 297 ? 1.157 -0.753 -21.255 1.00 89.31 297 GLY A O 1
ATOM 2391 N N . TRP A 1 298 ? 0.996 -1.079 -19.018 1.00 91.00 298 TRP A N 1
ATOM 2392 C CA . TRP A 1 298 ? 2.066 -2.077 -18.888 1.00 91.00 298 TRP A CA 1
ATOM 2393 C C . TRP A 1 298 ? 1.503 -3.480 -18.699 1.00 91.00 298 TRP A C 1
ATOM 2395 O O . TRP A 1 298 ? 2.053 -4.448 -19.204 1.00 91.00 298 TRP A O 1
ATOM 2405 N N . GLY A 1 299 ? 0.402 -3.625 -17.971 1.00 92.44 299 GLY A N 1
ATOM 2406 C CA . GLY A 1 299 ? -0.076 -4.949 -17.614 1.00 92.44 299 GLY A CA 1
ATOM 2407 C C . GLY A 1 299 ? -1.363 -4.944 -16.832 1.00 92.44 299 GLY A C 1
ATOM 2408 O O . GLY A 1 299 ? -1.962 -3.913 -16.561 1.00 92.44 299 GLY A O 1
ATOM 2409 N N . LYS A 1 300 ? -1.800 -6.136 -16.457 1.00 94.25 300 LYS A N 1
ATOM 2410 C CA . LYS A 1 300 ? -3.011 -6.328 -15.686 1.00 94.25 300 LYS A CA 1
ATOM 2411 C C . LYS A 1 300 ? -2.788 -7.378 -14.620 1.00 94.25 300 LYS A C 1
ATOM 2413 O O . LYS A 1 300 ? -2.326 -8.483 -14.898 1.00 94.25 300 LYS A O 1
ATOM 2418 N N . VAL A 1 301 ? -3.153 -7.014 -13.398 1.00 95.38 301 VAL A N 1
ATOM 2419 C CA . VAL A 1 301 ? -3.249 -7.919 -12.257 1.00 95.38 301 VAL A CA 1
ATOM 2420 C C . VAL A 1 301 ? -4.707 -7.951 -11.834 1.00 95.38 301 VAL A C 1
ATOM 2422 O O . VAL A 1 301 ? -5.313 -6.892 -11.669 1.00 95.38 301 VAL A O 1
ATOM 2425 N N . ILE A 1 302 ? -5.256 -9.150 -11.667 1.00 95.88 302 ILE A N 1
ATOM 2426 C CA . ILE A 1 302 ? -6.587 -9.392 -11.108 1.00 95.88 302 ILE A CA 1
ATOM 2427 C C . ILE A 1 302 ? -6.395 -10.222 -9.846 1.00 95.88 302 ILE A C 1
ATOM 2429 O O . ILE A 1 302 ? -5.677 -11.224 -9.863 1.00 95.88 302 ILE A O 1
ATOM 2433 N N . TYR A 1 303 ? -7.032 -9.818 -8.757 1.00 95.88 303 TYR A N 1
ATOM 2434 C CA . TYR A 1 303 ? -6.971 -10.502 -7.474 1.00 95.88 303 TYR A CA 1
ATOM 2435 C C . TYR A 1 303 ? -8.370 -10.865 -6.986 1.00 95.88 303 TYR A C 1
ATOM 2437 O O . TYR A 1 303 ? -9.325 -10.102 -7.138 1.00 95.88 303 TYR A O 1
ATOM 2445 N N . LYS A 1 304 ? -8.470 -12.069 -6.426 1.00 96.56 304 LYS A N 1
ATOM 2446 C CA . LYS A 1 304 ? -9.644 -12.598 -5.747 1.00 96.56 304 LYS A CA 1
ATOM 2447 C C . LYS A 1 304 ? -9.668 -12.087 -4.313 1.00 96.56 304 LYS A C 1
ATOM 2449 O O . LYS A 1 304 ? -8.627 -12.018 -3.666 1.00 96.56 304 LYS A O 1
ATOM 2454 N N . ILE A 1 305 ? -10.859 -11.785 -3.815 1.00 95.75 305 ILE A N 1
ATOM 2455 C CA . ILE A 1 305 ? -11.084 -11.251 -2.473 1.00 95.75 305 ILE A CA 1
ATOM 2456 C C . ILE A 1 305 ? -11.911 -12.246 -1.668 1.00 95.75 305 ILE A C 1
ATOM 2458 O O . ILE A 1 305 ? -12.947 -12.731 -2.134 1.00 95.75 305 ILE A O 1
ATOM 2462 N N . TYR A 1 306 ? -11.454 -12.552 -0.460 1.00 95.75 306 TYR A N 1
ATOM 2463 C CA . TYR A 1 306 ? -12.169 -13.394 0.494 1.00 95.75 306 TYR A CA 1
ATOM 2464 C C . TYR A 1 306 ? -11.680 -13.117 1.914 1.00 95.75 306 TYR A C 1
ATOM 2466 O O . TYR A 1 306 ? -10.647 -12.488 2.112 1.00 95.75 306 TYR A O 1
ATOM 2474 N N . THR A 1 307 ? -12.415 -13.586 2.912 1.00 95.50 307 THR A N 1
ATOM 2475 C CA . THR A 1 307 ? -12.022 -13.491 4.318 1.00 95.50 307 THR A CA 1
ATOM 2476 C C . THR A 1 307 ? -11.743 -14.863 4.896 1.00 95.50 307 THR A C 1
ATOM 2478 O O . THR A 1 307 ? -12.417 -15.839 4.553 1.00 95.50 307 THR A O 1
ATOM 2481 N N . ILE A 1 308 ? -10.757 -14.914 5.783 1.00 95.75 308 ILE A N 1
ATOM 2482 C CA . ILE A 1 308 ? -10.413 -16.075 6.603 1.00 95.75 308 ILE A CA 1
ATOM 2483 C C . ILE A 1 308 ? -10.592 -15.726 8.078 1.00 95.75 308 ILE A C 1
ATOM 2485 O O . ILE A 1 308 ? -10.513 -14.555 8.449 1.00 95.75 308 ILE A O 1
ATOM 2489 N N . GLU A 1 309 ? -10.809 -16.748 8.898 1.00 92.06 309 GLU A N 1
ATOM 2490 C CA . GLU A 1 309 ? -10.737 -16.628 10.354 1.00 92.06 309 GLU A CA 1
ATOM 2491 C C . GLU A 1 309 ? -9.277 -16.760 10.803 1.00 92.06 309 GLU A C 1
ATOM 2493 O O . GLU A 1 309 ? -8.534 -17.615 10.306 1.00 92.06 309 GLU A O 1
ATOM 2498 N N . GLU A 1 310 ? -8.879 -15.927 11.751 1.00 82.06 310 GLU A N 1
ATOM 2499 C CA . GLU A 1 310 ? -7.653 -16.067 12.519 1.00 82.06 310 GLU A CA 1
ATOM 2500 C C . GLU A 1 310 ? -7.893 -17.139 13.594 1.00 82.06 310 GLU A C 1
ATOM 2502 O O . GLU A 1 310 ? -8.924 -17.135 14.266 1.00 82.06 310 GLU A O 1
ATOM 2507 N N . LYS A 1 311 ? -6.982 -18.113 13.691 1.00 59.62 311 LYS A N 1
ATOM 2508 C CA . LYS A 1 311 ? -7.043 -19.199 14.681 1.00 59.62 311 LYS A CA 1
ATOM 2509 C C . LYS A 1 311 ? -6.271 -18.843 15.940 1.00 59.62 311 LYS A C 1
ATOM 2511 O O . LYS A 1 311 ? -5.201 -18.212 15.794 1.00 59.62 311 LYS A O 1
#

Radius of gyration: 20.82 Å; chains: 1; bounding box: 50×39×62 Å

Foldseek 3Di:
DAFAFQADDPDPVRLLVSLCVLQVDDPVLSVLQVVDVLSVLLSNLLNDLQLQQKKKKKAFCDWFFDQFQDDGGFMWIDGSLWKTQLVQGAWAFLLLLLCPLVVLSVLLSVCSSVVHDSQPDPDFKDKSPADDLQRGRIITIIGIGMDRNVVDDDGGDDHRPGGAADDVPDDPVNSLVVSCVSRVPDPVSSVSCVVDVVSVLLVNLLRYLLQQQKKKKWAWCDKGLDSSSDDGGFIWIHGSLTITNSVPGGIDTSQQSNNRHNVRSVLCSVCVSVVHHSQVPPDFKDKGPFPASVVPGRIIIMIGIDMDGHD